Protein AF-A0A7Z9WCF9-F1 (afdb_monomer)

Secondary structure (DSSP, 8-state):
-HHHHIIIIIHHHHHHHHHHHT-SSSS------GGGHHHHHHHTTS---HHHHH-PPP--HHHHHHHHHHHHHHHHHHHHHHHHS-HHHHHHHHHHHHHHHHHHHHHHHHHTT--HHHHHHHHHHHHHHTT-TT--HHHHHHHHHHHHS---HHHHHSHHHHTTSHHHHHHSHHHHHHHHHHHHHHHHHHHHHHHHHHHHTTT-

Nearest PDB structures (foldseek):
  4csa-assembly1_A  TM=1.851E-01  e=8.904E+00  human metapneumovirus
  8otz-assembly1_DW  TM=1.631E-01  e=8.491E+00  Bos taurus

Structure (mmCIF, N/CA/C/O backbone):
data_AF-A0A7Z9WCF9-F1
#
_entry.id   AF-A0A7Z9WCF9-F1
#
loop_
_atom_site.group_PDB
_atom_site.id
_atom_site.type_symbol
_atom_site.label_atom_id
_atom_site.label_alt_id
_atom_site.label_comp_id
_atom_site.label_asym_id
_atom_site.label_entity_id
_atom_site.label_seq_id
_atom_site.pdbx_PDB_ins_code
_atom_site.Cartn_x
_atom_site.Cartn_y
_atom_site.Cartn_z
_atom_site.occupancy
_atom_site.B_iso_or_equiv
_atom_site.auth_seq_id
_atom_site.auth_comp_id
_atom_site.auth_asym_id
_atom_site.auth_atom_id
_atom_site.pdbx_PDB_model_num
ATOM 1 N N . LEU A 1 1 ? -13.729 -20.407 9.731 1.00 50.47 1 LEU A N 1
ATOM 2 C CA . LEU A 1 1 ? -14.096 -19.473 10.830 1.00 50.47 1 LEU A CA 1
ATOM 3 C C . LEU A 1 1 ? -13.523 -19.854 12.206 1.00 50.47 1 LEU A C 1
ATOM 5 O O . LEU A 1 1 ? -13.139 -18.919 12.899 1.00 50.47 1 LEU A O 1
ATOM 9 N N . PRO A 1 2 ? -13.429 -21.138 12.619 1.00 59.94 2 PRO A N 1
ATOM 10 C CA . PRO A 1 2 ? -12.890 -21.509 13.938 1.00 59.94 2 PRO A CA 1
ATOM 11 C C . PRO A 1 2 ? -11.446 -21.038 14.175 1.00 59.94 2 PRO A C 1
ATOM 13 O O . PRO A 1 2 ? -11.169 -20.427 15.199 1.00 59.94 2 PRO A O 1
ATOM 16 N N . GLU A 1 3 ? -10.563 -21.224 13.189 1.00 57.12 3 GLU A N 1
ATOM 17 C CA . GLU A 1 3 ? -9.136 -20.876 13.298 1.00 57.12 3 GLU A CA 1
ATOM 18 C C . GLU A 1 3 ?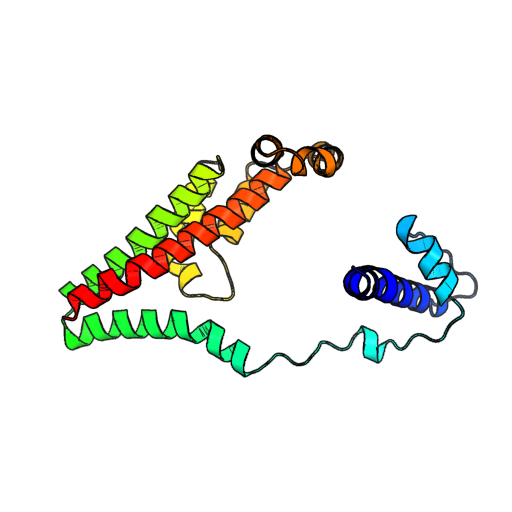 -8.888 -19.365 13.427 1.00 57.12 3 GLU A C 1
ATOM 20 O O . GLU A 1 3 ? -8.050 -18.935 14.207 1.00 57.12 3 GLU A O 1
ATOM 25 N N . ILE A 1 4 ? -9.671 -18.532 12.730 1.00 62.41 4 ILE A N 1
ATOM 26 C CA . ILE A 1 4 ? -9.537 -17.065 12.795 1.00 62.41 4 ILE A CA 1
ATOM 27 C C . ILE A 1 4 ? -9.938 -16.545 14.181 1.00 62.41 4 ILE A C 1
ATOM 29 O O . ILE A 1 4 ? -9.286 -15.653 14.719 1.00 62.41 4 ILE A O 1
ATOM 33 N N . LYS A 1 5 ? -10.999 -17.109 14.775 1.00 69.75 5 LYS A N 1
ATOM 34 C CA . LYS A 1 5 ? -11.408 -16.773 16.144 1.00 69.75 5 LYS A CA 1
ATOM 35 C C . LYS A 1 5 ? -10.340 -17.208 17.150 1.00 69.75 5 LYS A C 1
ATOM 37 O O . LYS A 1 5 ? -10.014 -16.439 18.049 1.00 69.75 5 LYS A O 1
ATOM 42 N N . GLN A 1 6 ? -9.792 -18.406 16.966 1.00 66.44 6 GLN A N 1
ATOM 43 C CA . GLN A 1 6 ? -8.759 -18.947 17.838 1.00 66.44 6 GLN A CA 1
ATOM 44 C C . GLN A 1 6 ? -7.508 -18.057 17.842 1.00 66.44 6 GLN A C 1
ATOM 46 O O . GLN A 1 6 ? -7.083 -17.612 18.904 1.00 66.44 6 GLN A O 1
ATOM 51 N N . VAL A 1 7 ? -6.989 -17.718 16.660 1.00 63.69 7 VAL A N 1
ATOM 52 C CA . VAL A 1 7 ? -5.751 -16.936 16.519 1.00 63.69 7 VAL A CA 1
ATOM 53 C C . VAL A 1 7 ? -5.942 -15.463 16.902 1.00 63.69 7 VAL A C 1
ATOM 55 O O . VAL A 1 7 ? -5.099 -14.871 17.562 1.00 63.69 7 VAL A O 1
ATOM 58 N N . LEU A 1 8 ? -7.054 -14.824 16.523 1.00 65.44 8 LEU A N 1
ATOM 59 C CA . LEU A 1 8 ? -7.206 -13.375 16.743 1.00 65.44 8 LEU A CA 1
ATOM 60 C C . LEU A 1 8 ? -7.843 -12.999 18.084 1.00 65.44 8 LEU A C 1
ATOM 62 O O . LEU A 1 8 ? -7.628 -11.882 18.563 1.00 65.44 8 LEU A O 1
ATOM 66 N N . ILE A 1 9 ? -8.656 -13.883 18.668 1.00 75.81 9 ILE A N 1
ATOM 67 C CA . ILE A 1 9 ? -9.407 -13.600 19.898 1.00 75.81 9 ILE A CA 1
ATOM 68 C C . ILE A 1 9 ? -8.903 -14.478 21.039 1.00 75.81 9 ILE A C 1
ATOM 70 O O . ILE A 1 9 ? -8.464 -13.937 22.049 1.00 75.81 9 ILE A O 1
ATOM 74 N N . ASP A 1 10 ? -8.897 -15.804 20.880 1.00 83.62 10 ASP A N 1
ATOM 75 C CA . ASP A 1 10 ? -8.592 -16.700 22.003 1.00 83.62 10 ASP A CA 1
ATOM 76 C C . ASP A 1 10 ? -7.113 -16.628 22.439 1.00 83.62 10 ASP A C 1
ATOM 78 O O . ASP A 1 10 ? -6.835 -16.705 23.637 1.00 83.62 10 ASP A O 1
ATOM 82 N N . GLU A 1 11 ? -6.158 -16.462 21.517 1.00 89.19 11 GLU A N 1
ATOM 83 C CA . GLU A 1 11 ? -4.735 -16.230 21.846 1.00 89.19 11 GLU A CA 1
ATOM 84 C C . GLU A 1 11 ? -4.525 -14.880 22.545 1.00 89.19 11 GLU A C 1
ATOM 86 O O . GLU A 1 11 ? -3.805 -14.784 23.540 1.00 89.19 11 GLU A O 1
ATOM 91 N N . ARG A 1 12 ? -5.223 -13.835 22.084 1.00 89.81 12 ARG A N 1
ATOM 92 C CA . ARG A 1 12 ? -5.178 -12.510 22.713 1.00 89.81 12 ARG A CA 1
ATOM 93 C C . ARG A 1 12 ? -5.779 -12.529 24.118 1.00 89.81 12 ARG A C 1
ATOM 95 O O . ARG A 1 12 ? -5.221 -11.910 25.021 1.00 89.81 12 ARG A O 1
ATOM 102 N N . ASP A 1 13 ? -6.883 -13.241 24.317 1.00 93.69 13 ASP A N 1
ATOM 103 C CA . ASP A 1 13 ? -7.522 -13.399 25.626 1.00 93.69 13 ASP A CA 1
ATOM 104 C C . ASP A 1 13 ? -6.625 -14.162 26.604 1.00 93.69 13 ASP A C 1
ATOM 106 O O . ASP A 1 13 ? -6.530 -13.771 27.766 1.00 93.69 13 ASP A O 1
ATOM 110 N N . GLN A 1 14 ? -5.919 -15.196 26.133 1.00 93.75 14 GLN A N 1
ATOM 111 C CA . GLN A 1 14 ? -4.902 -15.911 26.911 1.00 93.75 14 GLN A CA 1
ATOM 112 C C . GLN A 1 14 ? -3.747 -14.992 27.316 1.00 93.75 14 GLN A C 1
ATOM 114 O O . GLN A 1 14 ? -3.381 -14.956 28.490 1.00 93.75 14 GLN A O 1
ATOM 119 N N . TYR A 1 15 ? -3.222 -14.201 26.376 1.00 93.69 15 TYR A N 1
ATOM 120 C CA . TYR A 1 15 ? -2.160 -13.235 26.652 1.00 93.69 15 TYR A CA 1
ATOM 121 C C . TYR A 1 15 ? -2.595 -12.216 27.713 1.00 93.69 15 TYR A C 1
ATOM 123 O O . TYR A 1 15 ? -1.897 -11.991 28.702 1.00 93.69 15 TYR A O 1
ATOM 131 N N . LEU A 1 16 ? -3.777 -11.612 27.545 1.00 94.06 16 LEU A N 1
ATOM 132 C CA . LEU A 1 16 ? -4.324 -10.642 28.498 1.00 94.06 16 LEU A CA 1
ATOM 133 C C . LEU A 1 16 ? -4.553 -11.275 29.875 1.00 94.06 16 LEU A C 1
ATOM 135 O O . LEU A 1 16 ? -4.157 -10.689 30.881 1.00 94.06 16 LEU A O 1
ATOM 139 N N . ALA A 1 17 ? -5.144 -12.470 29.925 1.00 95.31 17 ALA A N 1
ATOM 140 C CA . ALA A 1 17 ? -5.363 -13.212 31.161 1.00 95.31 17 ALA A CA 1
ATOM 141 C C . ALA A 1 17 ? -4.045 -13.485 31.897 1.00 95.31 17 ALA A C 1
ATOM 143 O O . ALA A 1 17 ? -3.937 -13.166 33.081 1.00 95.31 17 ALA A O 1
ATOM 144 N N . TYR A 1 18 ? -3.022 -13.975 31.192 1.00 95.31 18 TYR A N 1
ATOM 145 C CA . TYR A 1 18 ? -1.701 -14.199 31.772 1.00 95.31 18 TYR A CA 1
ATOM 146 C C . TYR A 1 18 ? -1.137 -12.909 32.372 1.00 95.31 18 TYR A C 1
ATOM 148 O O . TYR A 1 18 ? -0.851 -12.869 33.568 1.00 95.31 18 TYR A O 1
ATOM 156 N N . LYS A 1 19 ? -1.073 -11.818 31.595 1.00 94.62 19 LYS A N 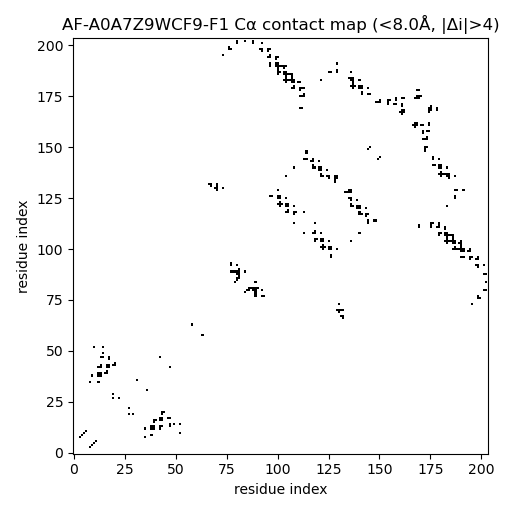1
ATOM 157 C CA . LYS A 1 19 ? -0.501 -10.541 32.059 1.00 94.62 19 LYS A CA 1
ATOM 158 C C . LYS A 1 19 ? -1.247 -9.952 33.256 1.00 94.62 19 LYS A C 1
ATOM 160 O O . LYS A 1 19 ? -0.607 -9.320 34.090 1.00 94.62 19 LYS A O 1
ATOM 165 N N . ILE A 1 20 ? -2.564 -10.151 33.351 1.00 94.75 20 ILE A N 1
ATOM 166 C CA . ILE A 1 20 ? -3.355 -9.746 34.524 1.00 94.75 20 ILE A CA 1
ATOM 167 C C . ILE A 1 20 ? -3.021 -10.639 35.725 1.00 94.75 20 ILE A C 1
ATOM 169 O O . ILE A 1 20 ? -2.787 -10.122 36.815 1.00 94.75 20 ILE A O 1
ATOM 173 N N . SER A 1 21 ? -2.975 -11.962 35.537 1.00 92.56 21 SER A N 1
ATOM 174 C CA . SER A 1 21 ? -2.715 -12.931 36.614 1.00 92.56 21 SER A CA 1
ATOM 175 C C . SER A 1 21 ? -1.304 -12.823 37.203 1.00 92.56 21 SER A C 1
ATOM 177 O O . SER A 1 21 ? -1.117 -13.048 38.396 1.00 92.56 21 SER A O 1
ATOM 179 N N . THR A 1 22 ? -0.323 -12.423 36.391 1.00 93.19 22 THR A N 1
ATOM 180 C CA . THR A 1 22 ? 1.075 -12.239 36.801 1.00 93.19 22 THR A CA 1
ATOM 181 C C . THR A 1 22 ? 1.429 -10.777 37.071 1.00 93.19 22 THR A C 1
ATOM 183 O O . THR A 1 22 ? 2.609 -10.444 37.193 1.00 93.19 22 THR A O 1
ATOM 186 N N . ALA A 1 23 ? 0.445 -9.872 37.101 1.00 94.31 23 ALA A N 1
ATOM 187 C CA . ALA A 1 23 ? 0.702 -8.467 37.380 1.00 94.31 23 ALA A CA 1
ATOM 188 C C . ALA A 1 23 ? 1.222 -8.298 38.822 1.00 94.31 23 ALA A C 1
ATOM 190 O O . ALA A 1 23 ? 0.717 -8.943 39.744 1.00 94.31 23 ALA A O 1
ATOM 191 N N . PRO A 1 24 ? 2.223 -7.432 39.051 1.00 93.56 24 PRO A N 1
ATOM 192 C CA . PRO A 1 24 ? 2.780 -7.237 40.380 1.00 93.56 24 PRO A CA 1
ATOM 193 C C . PRO A 1 24 ? 1.767 -6.569 41.321 1.00 93.56 24 PRO A C 1
ATOM 195 O O . PRO A 1 24 ? 1.024 -5.670 40.929 1.00 93.56 24 PRO A O 1
ATOM 198 N N . GLY A 1 25 ? 1.798 -6.960 42.596 1.00 92.44 25 GLY A N 1
ATOM 199 C CA . GLY A 1 25 ? 0.984 -6.363 43.657 1.00 92.44 25 GLY A CA 1
ATOM 200 C C . GLY A 1 25 ? -0.039 -7.324 44.264 1.00 92.44 25 GLY A C 1
ATOM 201 O O . GLY A 1 25 ? -0.322 -8.393 43.741 1.00 92.44 25 GLY A O 1
ATOM 202 N N . LYS A 1 26 ? -0.593 -6.943 45.422 1.00 90.06 26 LYS A N 1
ATOM 203 C CA . LYS A 1 26 ? -1.575 -7.765 46.160 1.00 90.06 26 LYS A CA 1
ATOM 204 C C . LYS A 1 26 ? -3.014 -7.585 45.669 1.00 90.06 26 LYS A C 1
ATOM 206 O O . LYS A 1 26 ? -3.875 -8.399 45.980 1.00 90.06 26 LYS A O 1
ATOM 211 N N . ARG A 1 27 ? -3.294 -6.483 44.971 1.00 93.44 27 ARG A N 1
ATOM 212 C CA . ARG A 1 27 ? -4.607 -6.150 44.408 1.00 93.44 27 ARG A CA 1
ATOM 213 C C . ARG A 1 27 ? -4.395 -5.601 43.008 1.00 93.44 27 ARG A C 1
ATOM 215 O O . ARG A 1 27 ? -3.738 -4.576 42.854 1.00 93.44 27 ARG A O 1
ATOM 222 N N . VAL A 1 28 ? -4.955 -6.286 42.022 1.00 93.81 28 VAL A N 1
ATOM 223 C CA . VAL A 1 28 ? -4.851 -5.931 40.606 1.00 93.81 28 VAL A CA 1
ATOM 224 C C . VAL A 1 28 ? -6.235 -5.516 40.122 1.00 93.81 28 VAL A C 1
ATOM 226 O O . VAL A 1 28 ? -7.209 -6.238 40.327 1.00 93.81 28 VAL A O 1
ATOM 229 N N . VAL A 1 29 ? -6.325 -4.346 39.491 1.00 95.00 29 VAL A N 1
ATOM 230 C CA . VAL A 1 29 ? -7.539 -3.864 38.820 1.00 95.00 29 VAL A CA 1
ATOM 231 C C . VAL A 1 29 ? -7.237 -3.790 37.328 1.00 95.00 29 VAL A C 1
ATOM 233 O O . VAL A 1 29 ? -6.329 -3.068 36.923 1.00 95.00 29 VAL A O 1
ATOM 236 N N . ALA A 1 30 ? -7.982 -4.541 36.516 1.00 94.06 30 ALA A N 1
ATOM 237 C CA . ALA A 1 30 ? -7.814 -4.586 35.066 1.00 94.06 30 ALA A CA 1
ATOM 238 C C . ALA A 1 30 ? -9.016 -3.943 34.361 1.00 94.06 30 ALA A C 1
ATOM 240 O O . ALA A 1 30 ? -10.159 -4.329 34.598 1.00 94.06 30 ALA A O 1
ATOM 241 N N . ILE A 1 31 ? -8.753 -2.981 33.473 1.00 94.94 31 ILE A N 1
ATOM 242 C CA . ILE A 1 31 ? -9.759 -2.368 32.596 1.00 94.94 31 ILE A CA 1
ATOM 243 C C . ILE A 1 31 ? -9.610 -3.009 31.219 1.00 94.94 31 ILE A C 1
ATOM 245 O O . ILE A 1 31 ? -8.554 -2.905 30.597 1.00 94.94 31 ILE A O 1
ATOM 249 N N . VAL A 1 32 ? -10.652 -3.692 30.751 1.00 92.81 32 VAL A N 1
ATOM 250 C CA . VAL A 1 32 ? -10.609 -4.500 29.524 1.00 92.81 32 VAL A CA 1
ATOM 251 C C . VAL A 1 32 ? -11.803 -4.190 28.626 1.00 92.81 32 VAL A C 1
ATOM 253 O O . VAL A 1 32 ? -12.863 -3.785 29.100 1.00 92.81 32 VAL A O 1
ATOM 256 N N . GLY A 1 33 ? -11.640 -4.378 27.315 1.00 89.44 33 GLY A N 1
ATOM 257 C CA . GLY A 1 33 ? -12.749 -4.248 26.370 1.00 89.44 33 GLY A CA 1
ATOM 258 C C . GLY A 1 33 ? -13.796 -5.343 26.591 1.00 89.44 33 GLY A C 1
ATOM 259 O O . GLY A 1 33 ? -13.437 -6.503 26.792 1.00 89.44 33 GLY A O 1
ATOM 260 N N . ALA A 1 34 ? -15.084 -4.995 26.506 1.00 88.88 34 ALA A N 1
ATOM 261 C CA . ALA A 1 34 ? -16.194 -5.909 26.809 1.00 88.88 34 ALA A CA 1
ATOM 262 C C . ALA A 1 34 ? -16.146 -7.233 26.019 1.00 88.88 34 ALA A C 1
ATOM 264 O O . ALA A 1 34 ? -16.500 -8.279 26.554 1.00 88.88 34 ALA A O 1
ATOM 265 N N . GLY A 1 35 ? -15.649 -7.205 24.776 1.00 86.19 35 GLY A N 1
ATOM 266 C CA . GLY A 1 35 ? -15.511 -8.402 23.937 1.00 86.19 35 GLY A CA 1
ATOM 267 C C . GLY A 1 35 ? -14.506 -9.441 24.453 1.00 86.19 35 GLY A C 1
ATOM 268 O O . GLY A 1 35 ? -14.665 -10.618 24.152 1.00 86.19 35 GLY A O 1
ATOM 269 N N . HIS A 1 36 ? -13.518 -9.028 25.253 1.00 92.38 36 HIS A N 1
ATOM 270 C CA . HIS A 1 36 ? -12.473 -9.906 25.798 1.00 92.38 36 HIS A CA 1
ATOM 271 C C . HIS A 1 36 ? -12.822 -10.460 27.188 1.00 92.38 36 HIS A C 1
ATOM 273 O O . HIS A 1 36 ? -12.215 -11.426 27.647 1.00 92.38 36 HIS A O 1
ATOM 279 N N . LEU A 1 37 ? -13.811 -9.878 27.878 1.00 92.69 37 LEU A N 1
ATOM 280 C CA . LEU A 1 37 ? -14.154 -10.249 29.254 1.00 92.69 37 LEU A CA 1
ATOM 281 C C . LEU A 1 37 ? -14.450 -11.756 29.429 1.00 92.69 37 LEU A C 1
ATOM 283 O O . LEU A 1 37 ? -13.871 -12.349 30.344 1.00 92.69 37 LEU A O 1
ATOM 287 N N . PRO A 1 38 ? -15.267 -12.413 28.574 1.00 92.50 38 PRO A N 1
ATOM 288 C CA . PRO A 1 38 ? -15.561 -13.838 28.739 1.00 92.50 38 PRO A CA 1
ATOM 289 C C . PRO A 1 38 ? -14.325 -14.728 28.554 1.00 92.50 38 PRO A C 1
ATOM 291 O O . PRO A 1 38 ? -14.148 -15.710 29.277 1.00 92.50 38 PRO A O 1
ATOM 294 N N . GLY A 1 39 ? -13.457 -14.390 27.595 1.00 92.25 39 GLY A N 1
ATOM 295 C CA . GLY A 1 39 ? -12.231 -15.140 27.336 1.00 92.25 39 GLY A CA 1
ATOM 296 C C . GLY A 1 39 ? -11.210 -14.966 28.453 1.00 92.25 39 GLY A C 1
ATOM 297 O O . GLY A 1 39 ? -10.660 -15.956 28.932 1.00 92.25 39 GLY A O 1
ATOM 298 N N . ILE A 1 40 ? -11.038 -13.742 28.957 1.00 94.88 40 ILE A N 1
ATOM 299 C CA . ILE A 1 40 ? -10.165 -13.472 30.103 1.00 94.88 40 ILE A CA 1
ATOM 300 C C . ILE A 1 40 ? -10.632 -14.269 31.319 1.00 94.88 40 ILE A C 1
ATOM 302 O O . ILE A 1 40 ? -9.835 -15.002 31.891 1.00 94.88 40 ILE A O 1
ATOM 306 N N . GLN A 1 41 ? -11.919 -14.220 31.682 1.00 93.62 41 GLN A N 1
ATOM 307 C CA . GLN A 1 41 ? -12.450 -14.994 32.814 1.00 93.62 41 GLN A CA 1
ATOM 308 C C . GLN A 1 41 ? -12.217 -16.505 32.667 1.00 93.62 41 GLN A C 1
ATOM 310 O O . GLN A 1 41 ? -11.920 -17.183 33.647 1.00 93.62 41 GLN A O 1
ATOM 315 N N . LYS A 1 42 ? -12.311 -17.036 31.443 1.00 93.56 42 LYS A N 1
ATOM 316 C CA . LYS A 1 42 ? -12.062 -18.454 31.149 1.00 93.56 42 LYS A CA 1
ATOM 317 C C . LYS A 1 42 ? -10.596 -18.862 31.342 1.00 93.56 42 LYS A C 1
ATOM 319 O O . LYS A 1 42 ? -10.346 -20.027 31.665 1.00 93.56 42 LYS A O 1
ATOM 324 N N . TRP A 1 43 ? -9.653 -17.954 31.095 1.00 94.31 43 TRP A N 1
ATOM 325 C CA . TRP A 1 43 ? -8.212 -18.231 31.097 1.00 94.31 43 TRP A CA 1
ATOM 326 C C . TRP A 1 43 ? -7.464 -17.679 32.319 1.00 94.31 43 TRP A C 1
ATOM 328 O O . TRP A 1 43 ? -6.355 -18.127 32.573 1.00 94.31 43 TRP A O 1
ATOM 338 N N . ILE A 1 44 ? -8.063 -16.785 33.117 1.00 93.75 44 ILE A N 1
ATOM 339 C CA . ILE A 1 44 ? -7.396 -16.066 34.224 1.00 93.75 44 ILE A CA 1
ATOM 340 C C . ILE A 1 44 ? -6.803 -16.976 35.308 1.00 93.75 44 ILE A C 1
ATOM 342 O O . ILE A 1 44 ? -5.843 -16.598 35.969 1.00 93.75 44 ILE A O 1
ATOM 346 N N . THR A 1 45 ? -7.363 -18.170 35.497 1.00 91.88 45 THR A N 1
ATOM 347 C CA . THR A 1 45 ? -6.889 -19.168 36.470 1.00 91.88 45 THR A CA 1
ATOM 348 C C . THR A 1 45 ? -6.143 -20.335 35.827 1.00 91.88 45 THR A C 1
ATOM 350 O O . THR A 1 45 ? -5.748 -21.268 36.525 1.00 91.88 45 THR A O 1
ATOM 353 N N . LYS A 1 46 ? -5.979 -20.330 34.502 1.00 92.19 46 LYS A N 1
ATOM 354 C CA . LYS A 1 46 ? -5.364 -21.431 33.759 1.00 92.19 46 LYS A CA 1
ATOM 355 C C . LYS A 1 46 ? -3.901 -21.118 33.457 1.00 92.19 46 LYS A C 1
ATOM 357 O O . LYS A 1 46 ? -3.573 -19.959 33.215 1.00 92.19 46 LYS A O 1
ATOM 362 N N . PRO A 1 47 ? -3.027 -22.136 33.419 1.00 88.50 47 PRO A N 1
ATOM 363 C CA . PRO A 1 47 ? -1.680 -21.946 32.907 1.00 88.50 47 PRO A CA 1
ATOM 364 C C . PRO A 1 47 ? -1.750 -21.561 31.424 1.00 88.50 47 PRO A C 1
ATOM 366 O O . PRO A 1 47 ? -2.483 -22.180 30.649 1.00 88.50 47 PRO A O 1
ATOM 369 N N . VAL A 1 48 ? -0.994 -20.532 31.048 1.00 91.44 48 VAL A N 1
ATOM 370 C CA . VAL A 1 48 ? -0.856 -20.049 29.671 1.00 91.44 48 VAL A CA 1
ATOM 371 C C . VAL A 1 48 ? 0.612 -20.161 29.282 1.00 91.44 48 VAL A C 1
ATOM 373 O O . VAL A 1 48 ? 1.484 -19.685 30.007 1.00 91.44 48 VAL A O 1
ATOM 376 N N . ASP A 1 49 ? 0.873 -20.799 28.146 1.00 90.44 49 ASP A N 1
ATOM 377 C CA . ASP A 1 49 ? 2.213 -20.933 27.581 1.00 90.44 49 ASP A CA 1
ATOM 378 C C . ASP A 1 49 ? 2.568 -19.669 26.789 1.00 90.44 49 ASP A C 1
ATOM 380 O O . ASP A 1 49 ? 2.151 -19.486 25.644 1.00 90.44 49 ASP A O 1
ATOM 384 N N . MET A 1 50 ? 3.299 -18.766 27.439 1.00 90.31 50 MET A N 1
ATOM 385 C CA . MET A 1 50 ? 3.697 -17.496 26.836 1.00 90.31 50 MET A CA 1
ATOM 386 C C . MET A 1 50 ? 4.777 -17.653 25.775 1.00 90.31 50 MET A C 1
ATOM 388 O O . MET A 1 50 ? 4.781 -16.877 24.825 1.00 90.31 50 MET A O 1
ATOM 392 N N . GLU A 1 51 ? 5.659 -18.646 25.904 1.00 89.06 51 GLU A N 1
ATOM 393 C CA . GLU A 1 51 ? 6.710 -18.879 24.911 1.00 89.06 51 GLU A CA 1
ATOM 394 C C . GLU A 1 51 ? 6.082 -19.237 23.570 1.00 89.06 51 GLU A C 1
ATOM 396 O O . GLU A 1 51 ? 6.427 -18.650 22.549 1.00 89.06 51 GLU A O 1
ATOM 401 N N . LYS A 1 52 ? 5.067 -20.105 23.588 1.00 87.62 52 LYS A N 1
ATOM 402 C CA . LYS A 1 52 ? 4.313 -20.463 22.387 1.00 87.62 52 LYS A CA 1
ATOM 403 C C . LYS A 1 52 ? 3.508 -19.299 21.803 1.00 87.62 52 LYS A C 1
ATOM 405 O O . LYS A 1 52 ? 3.398 -19.197 20.585 1.00 87.62 52 LYS A O 1
ATOM 410 N N . LEU A 1 53 ? 2.922 -18.439 22.642 1.00 87.25 53 LEU A N 1
ATOM 411 C CA . LEU A 1 53 ? 2.158 -17.269 22.175 1.00 87.25 53 LEU A CA 1
ATOM 412 C C . LEU A 1 53 ? 3.053 -16.166 21.591 1.00 87.25 53 LEU A C 1
ATOM 414 O O . LEU A 1 53 ? 2.599 -15.390 20.752 1.00 87.25 53 LEU A O 1
ATOM 418 N N . GLU A 1 54 ? 4.300 -16.067 22.049 1.00 88.50 54 GLU A N 1
ATOM 419 C CA . GLU A 1 54 ? 5.277 -15.083 21.570 1.00 88.50 54 GLU A CA 1
ATOM 420 C C . GLU A 1 54 ? 6.194 -15.648 20.465 1.00 88.50 54 GLU A C 1
ATOM 422 O O . GLU A 1 54 ? 6.950 -14.896 19.841 1.00 88.50 54 GLU A O 1
ATOM 427 N N . GLU A 1 55 ? 6.101 -16.947 20.163 1.00 86.81 55 GLU A N 1
ATOM 428 C CA . GLU A 1 55 ? 6.847 -17.584 19.084 1.00 86.81 55 GLU A CA 1
ATOM 429 C C . GLU A 1 55 ? 6.375 -17.078 17.712 1.00 86.81 55 GLU A C 1
ATOM 431 O O . GLU A 1 55 ? 5.257 -17.316 17.251 1.00 86.81 55 GLU A O 1
ATOM 436 N N . LEU A 1 56 ? 7.271 -16.393 17.002 1.00 76.62 56 LEU A N 1
ATOM 437 C CA . LEU A 1 56 ? 7.058 -16.056 15.601 1.00 76.62 56 LEU A CA 1
ATOM 438 C C . LEU A 1 56 ? 7.467 -17.245 14.734 1.00 76.62 56 LEU A C 1
ATOM 440 O O . LEU A 1 56 ? 8.639 -17.621 14.702 1.00 76.62 56 LEU A O 1
ATOM 444 N N . GLY A 1 57 ? 6.513 -17.786 13.972 1.00 74.00 57 GLY A N 1
ATOM 445 C CA . GLY A 1 57 ? 6.777 -18.875 13.034 1.00 74.00 57 GLY A CA 1
ATOM 446 C C . GLY A 1 57 ? 7.967 -18.578 12.099 1.00 74.00 57 GLY A C 1
ATOM 447 O O . GLY A 1 57 ? 8.185 -17.424 11.700 1.00 74.00 57 GLY A O 1
ATOM 448 N N . PRO A 1 58 ? 8.760 -19.600 11.724 1.00 75.25 58 PRO A N 1
ATOM 449 C CA . PRO A 1 58 ? 9.985 -19.407 10.962 1.00 75.25 58 PRO A CA 1
ATOM 450 C C . PRO A 1 58 ? 9.698 -18.729 9.618 1.00 75.25 58 PRO A C 1
ATOM 452 O O . PRO A 1 58 ? 8.886 -19.193 8.816 1.00 75.25 58 PRO A O 1
ATOM 455 N N . LYS A 1 59 ? 10.405 -17.628 9.329 1.00 66.00 59 LYS A N 1
ATOM 456 C CA . LYS A 1 59 ? 10.318 -16.961 8.022 1.00 66.00 59 LYS A CA 1
ATOM 457 C C . LYS A 1 59 ? 10.863 -17.907 6.950 1.00 66.00 59 LYS A C 1
ATOM 459 O O . LYS A 1 59 ? 12.060 -18.195 6.925 1.00 66.00 59 LYS A O 1
ATOM 464 N N . GLY A 1 60 ? 10.001 -18.368 6.044 1.00 76.25 60 GLY A N 1
ATOM 465 C CA . GLY A 1 60 ? 10.409 -19.223 4.930 1.00 76.25 60 GLY A CA 1
ATOM 466 C C . GLY A 1 60 ? 11.495 -18.551 4.082 1.00 76.25 60 GLY A C 1
ATOM 467 O O . GLY A 1 60 ? 11.231 -17.558 3.402 1.00 76.25 60 GLY A O 1
ATOM 468 N N . ARG A 1 61 ? 12.723 -19.088 4.104 1.00 77.31 61 ARG A N 1
ATOM 469 C CA . ARG A 1 61 ? 13.882 -18.535 3.369 1.00 77.31 61 ARG A CA 1
ATOM 470 C C . ARG A 1 61 ? 13.607 -18.402 1.867 1.00 77.31 61 ARG A C 1
ATOM 472 O O . ARG A 1 61 ? 13.990 -17.408 1.260 1.00 77.31 61 ARG A O 1
ATOM 479 N N . VAL A 1 62 ? 12.870 -19.360 1.300 1.00 78.75 62 VAL A N 1
ATOM 480 C CA . VAL A 1 62 ? 12.466 -19.371 -0.115 1.00 78.75 62 VAL A CA 1
ATOM 481 C C . VAL A 1 62 ? 11.547 -18.194 -0.444 1.00 78.75 62 VAL A C 1
ATOM 483 O O . VAL A 1 62 ? 11.818 -17.464 -1.392 1.00 78.75 62 VAL A O 1
ATOM 486 N N . ALA A 1 63 ? 10.521 -17.933 0.373 1.00 77.19 63 ALA A N 1
ATOM 487 C CA . ALA A 1 63 ? 9.643 -16.772 0.196 1.00 77.19 63 ALA A CA 1
ATOM 488 C C . ALA A 1 63 ? 10.417 -15.445 0.334 1.00 77.19 63 ALA A C 1
ATOM 490 O O . ALA A 1 63 ? 10.154 -14.473 -0.376 1.00 77.19 63 ALA A O 1
ATOM 491 N N . GLY A 1 64 ? 11.422 -15.427 1.216 1.00 77.00 64 GLY A N 1
ATOM 492 C CA . GLY A 1 64 ? 12.349 -14.312 1.386 1.00 77.00 64 GLY A CA 1
ATOM 493 C C . GLY A 1 64 ? 13.221 -14.017 0.160 1.00 77.00 64 GLY A C 1
ATOM 494 O O . GLY A 1 64 ? 13.551 -12.855 -0.055 1.00 77.00 64 GLY A O 1
ATOM 495 N N . LEU A 1 65 ? 13.567 -15.022 -0.646 1.00 81.25 65 LEU A N 1
ATOM 496 C CA . LEU A 1 65 ? 14.309 -14.841 -1.897 1.00 81.25 65 LEU A CA 1
ATOM 497 C C . LEU A 1 65 ? 13.372 -14.509 -3.065 1.00 81.25 65 LEU A C 1
ATOM 499 O O . LEU A 1 65 ? 13.641 -13.588 -3.833 1.00 81.25 65 LEU A O 1
ATOM 503 N N . LEU A 1 66 ? 12.239 -15.212 -3.163 1.00 82.00 66 LEU A N 1
ATOM 504 C CA . LEU A 1 66 ? 11.285 -15.071 -4.267 1.00 82.00 66 LEU A CA 1
ATOM 505 C C . LEU A 1 66 ? 10.752 -13.636 -4.396 1.00 82.00 66 LEU A C 1
ATOM 507 O O . LEU A 1 66 ? 10.599 -13.130 -5.504 1.00 82.00 66 LEU A O 1
ATOM 511 N N . LYS A 1 67 ? 10.545 -12.945 -3.265 1.00 84.00 67 LYS A N 1
ATOM 512 C CA . LYS A 1 67 ? 10.107 -11.537 -3.244 1.00 84.00 67 LYS A CA 1
ATOM 513 C C . LYS A 1 67 ? 11.088 -10.571 -3.926 1.00 84.00 67 LYS A C 1
ATOM 515 O O . LYS A 1 67 ? 10.668 -9.515 -4.382 1.00 84.00 67 LYS A O 1
ATOM 520 N N . TRP A 1 68 ? 12.374 -10.920 -4.008 1.00 90.44 68 TRP A N 1
ATOM 521 C CA . TRP A 1 68 ? 13.409 -10.113 -4.667 1.00 90.44 68 TRP A CA 1
ATOM 522 C C . TRP A 1 68 ? 13.679 -10.530 -6.113 1.00 90.44 68 TRP A C 1
ATOM 524 O O . TRP A 1 68 ? 14.331 -9.784 -6.842 1.00 90.44 68 TRP A O 1
ATOM 534 N N . ALA A 1 69 ? 13.153 -11.677 -6.552 1.00 89.88 69 ALA A N 1
ATOM 535 C CA . ALA A 1 69 ? 13.371 -12.177 -7.904 1.00 89.88 69 ALA A CA 1
ATOM 536 C C . ALA A 1 69 ? 12.838 -11.203 -8.967 1.00 89.88 69 ALA A C 1
ATOM 538 O O . ALA A 1 69 ? 13.558 -10.874 -9.904 1.00 89.88 69 ALA A O 1
ATOM 539 N N . ILE A 1 70 ? 11.614 -10.688 -8.795 1.00 87.56 70 ILE A N 1
ATOM 540 C CA . ILE A 1 70 ? 10.992 -9.766 -9.761 1.00 87.56 70 ILE A CA 1
ATOM 541 C C . ILE A 1 70 ? 11.796 -8.455 -9.891 1.00 87.56 70 ILE A C 1
ATOM 543 O O . ILE A 1 70 ? 12.209 -8.144 -11.011 1.00 87.56 70 ILE A O 1
ATOM 547 N N . PRO A 1 71 ? 12.101 -7.714 -8.801 1.00 91.75 71 PRO A N 1
ATOM 548 C CA . PRO A 1 71 ? 12.987 -6.552 -8.883 1.00 91.75 71 PRO A CA 1
ATOM 549 C C . PRO A 1 71 ? 14.349 -6.859 -9.506 1.00 91.75 71 PRO A C 1
ATOM 551 O O . PRO A 1 71 ? 14.822 -6.098 -10.348 1.00 91.75 71 PRO A O 1
ATOM 554 N N . GLY A 1 72 ? 14.962 -7.986 -9.124 1.00 93.62 72 GLY A N 1
ATOM 555 C CA . GLY A 1 72 ? 16.256 -8.411 -9.651 1.00 93.62 72 GLY A CA 1
ATOM 556 C C . GLY A 1 72 ? 16.231 -8.609 -11.166 1.00 93.62 72 GLY A C 1
ATOM 557 O O . GLY A 1 72 ? 17.108 -8.101 -11.861 1.00 93.62 72 GLY A O 1
ATOM 558 N N . VAL A 1 73 ? 15.193 -9.268 -11.689 1.00 92.19 73 VAL A N 1
ATOM 559 C CA . VAL A 1 73 ? 14.995 -9.464 -13.134 1.00 92.19 73 VAL A CA 1
ATOM 560 C C . VAL A 1 73 ? 14.824 -8.130 -13.856 1.00 92.19 73 VAL A C 1
ATOM 562 O O . VAL A 1 73 ? 15.435 -7.927 -14.900 1.00 92.19 73 VAL A O 1
ATOM 565 N N . ILE A 1 74 ? 14.039 -7.198 -13.310 1.00 92.69 74 ILE A N 1
ATOM 566 C CA . ILE A 1 74 ? 13.817 -5.888 -13.941 1.00 92.69 74 ILE A CA 1
ATOM 567 C C . ILE A 1 74 ? 15.116 -5.075 -13.990 1.00 92.69 74 ILE A C 1
ATOM 569 O O . ILE A 1 74 ? 15.445 -4.502 -15.029 1.00 92.69 74 ILE A O 1
ATOM 573 N N . ILE A 1 75 ? 15.878 -5.052 -12.893 1.00 93.69 75 ILE A N 1
ATOM 574 C CA . ILE A 1 75 ? 17.174 -4.367 -12.834 1.00 93.69 75 ILE A CA 1
ATOM 575 C C . ILE A 1 75 ? 18.148 -4.994 -13.836 1.00 93.69 75 ILE A C 1
ATOM 577 O O . ILE A 1 75 ? 18.767 -4.269 -14.614 1.00 93.69 75 ILE A O 1
ATOM 581 N N . ALA A 1 76 ? 18.242 -6.326 -13.872 1.00 93.44 76 ALA A N 1
ATOM 582 C CA . ALA A 1 76 ? 19.087 -7.039 -14.825 1.00 93.44 76 ALA A CA 1
ATOM 583 C C . ALA A 1 76 ? 18.695 -6.736 -16.278 1.00 93.44 76 ALA A C 1
ATOM 585 O O . ALA A 1 76 ? 19.569 -6.491 -17.107 1.00 93.44 76 ALA A O 1
ATOM 586 N N . LEU A 1 77 ? 17.394 -6.676 -16.577 1.00 92.31 77 LEU A N 1
ATOM 587 C CA . LEU A 1 77 ? 16.882 -6.330 -17.899 1.00 92.31 77 LEU A CA 1
ATOM 588 C C . LEU A 1 77 ? 17.326 -4.919 -18.312 1.00 92.31 77 LEU A C 1
ATOM 590 O O . LEU A 1 77 ? 17.897 -4.750 -19.387 1.00 92.31 77 LEU A O 1
ATOM 594 N N . ILE A 1 78 ? 17.129 -3.917 -17.450 1.00 91.62 78 ILE A N 1
ATOM 595 C CA . ILE A 1 78 ? 17.535 -2.533 -17.732 1.00 91.62 78 ILE A CA 1
ATOM 596 C C . ILE A 1 78 ? 19.051 -2.456 -17.942 1.00 91.62 78 ILE A C 1
ATOM 598 O O . ILE A 1 78 ? 19.490 -1.902 -18.948 1.00 91.62 78 ILE A O 1
ATOM 602 N N . ILE A 1 79 ? 19.846 -3.059 -17.051 1.00 93.12 79 ILE A N 1
ATOM 603 C CA . ILE A 1 79 ? 21.311 -3.117 -17.169 1.00 93.12 79 ILE A CA 1
ATOM 604 C C . ILE A 1 79 ? 21.716 -3.757 -18.502 1.00 93.12 79 ILE A C 1
ATOM 606 O O . ILE A 1 79 ? 22.507 -3.177 -19.243 1.00 93.12 79 ILE A O 1
ATOM 610 N N . SER A 1 80 ? 21.130 -4.902 -18.859 1.00 90.56 80 SER A N 1
ATOM 611 C CA . SER A 1 80 ? 21.424 -5.583 -20.125 1.00 90.56 80 SER A CA 1
ATOM 612 C C . SER A 1 80 ? 21.124 -4.702 -21.342 1.00 90.56 80 SER A C 1
ATOM 614 O O . SER A 1 80 ? 21.917 -4.668 -22.278 1.00 90.56 80 SER A O 1
ATOM 616 N N . GLY A 1 81 ? 20.059 -3.898 -21.294 1.00 90.06 81 GLY A N 1
ATOM 617 C CA . GLY A 1 81 ? 19.739 -2.931 -22.342 1.00 90.06 81 GLY A CA 1
ATOM 618 C C . GLY A 1 81 ? 20.800 -1.852 -22.526 1.00 90.06 81 GLY A C 1
ATOM 619 O O . GLY A 1 81 ? 21.095 -1.485 -23.659 1.00 90.06 81 GLY A O 1
ATOM 620 N N . PHE A 1 82 ? 21.416 -1.376 -21.441 1.00 91.88 82 PHE A N 1
ATOM 621 C CA . PHE A 1 82 ? 22.509 -0.402 -21.521 1.00 91.88 82 PHE A CA 1
ATOM 622 C C . PHE A 1 82 ? 23.799 -1.005 -22.087 1.00 91.88 82 PHE A C 1
ATOM 624 O O . PHE A 1 82 ? 24.451 -0.359 -22.906 1.00 91.88 82 PHE A O 1
ATOM 631 N N . PHE A 1 83 ? 24.162 -2.220 -21.666 1.00 90.62 83 PHE A N 1
ATOM 632 C CA . PHE A 1 83 ? 25.436 -2.842 -22.044 1.00 90.62 83 PHE A CA 1
ATOM 633 C C . PHE A 1 83 ? 25.403 -3.554 -23.403 1.00 90.62 83 PHE A C 1
ATOM 635 O O . PHE A 1 83 ? 26.396 -3.511 -24.120 1.00 90.62 83 PHE A O 1
ATOM 642 N N . ILE A 1 84 ? 24.288 -4.197 -23.766 1.00 87.25 84 ILE A N 1
ATOM 643 C CA . ILE A 1 84 ? 24.175 -5.002 -24.996 1.00 87.25 84 ILE A CA 1
ATOM 644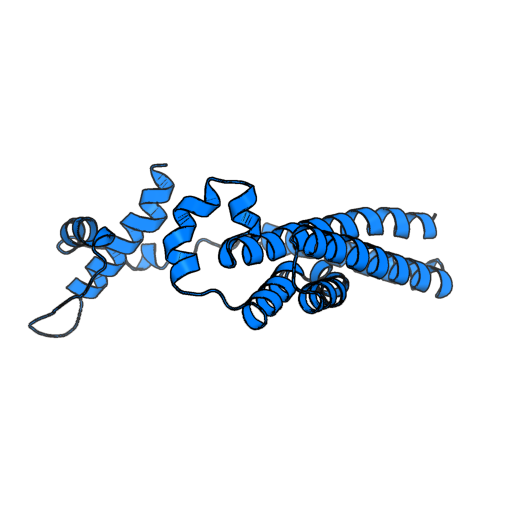 C C . ILE A 1 84 ? 23.627 -4.160 -26.153 1.00 87.25 84 ILE A C 1
ATOM 646 O O . ILE A 1 84 ? 24.197 -4.155 -27.238 1.00 87.25 84 ILE A O 1
ATOM 650 N N . ALA A 1 85 ? 22.531 -3.431 -25.924 1.00 86.50 85 ALA A N 1
ATOM 651 C CA . ALA A 1 85 ? 21.820 -2.681 -26.965 1.00 86.50 85 ALA A CA 1
ATOM 652 C C . ALA A 1 85 ? 22.174 -1.175 -26.997 1.00 86.50 85 ALA A C 1
ATOM 654 O O . ALA A 1 85 ? 21.705 -0.426 -27.858 1.00 86.50 85 ALA A O 1
ATOM 655 N N . GLY A 1 86 ? 23.024 -0.730 -26.068 1.00 91.44 86 GLY A N 1
ATOM 656 C CA . GLY A 1 86 ? 23.570 0.621 -25.985 1.00 91.44 86 GLY A CA 1
ATOM 657 C C . GLY A 1 8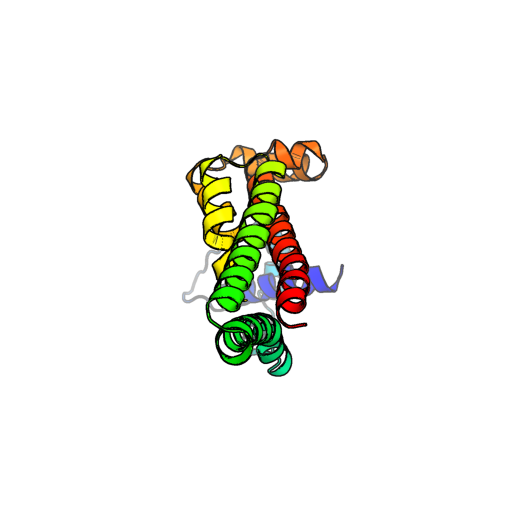6 ? 22.715 1.628 -25.192 1.00 91.44 86 GLY A C 1
ATOM 658 O O . GLY A 1 86 ? 21.533 1.397 -24.910 1.00 91.44 86 GLY A O 1
ATOM 659 N N . PRO A 1 87 ? 23.276 2.810 -24.856 1.00 91.12 87 PRO A N 1
ATOM 660 C CA . PRO A 1 87 ? 22.629 3.781 -23.964 1.00 91.12 87 PRO A CA 1
ATOM 661 C C . PRO A 1 87 ? 21.269 4.303 -24.447 1.00 91.12 87 PRO A C 1
ATOM 663 O O . PRO A 1 87 ? 20.395 4.607 -23.636 1.00 91.12 87 PRO A O 1
ATOM 666 N N . SER A 1 88 ? 21.062 4.388 -25.767 1.00 91.62 88 SER A N 1
ATOM 667 C CA . SER A 1 88 ? 19.779 4.813 -26.348 1.00 91.62 88 SER A CA 1
ATOM 668 C C . SER A 1 88 ? 18.650 3.832 -26.018 1.00 91.62 88 SER A C 1
ATOM 670 O O . SER A 1 88 ? 17.545 4.247 -25.662 1.00 91.62 88 SER A O 1
ATOM 672 N N . VAL A 1 89 ? 18.927 2.528 -26.102 1.00 91.38 89 VAL A N 1
ATOM 673 C CA . VAL A 1 89 ? 17.953 1.472 -25.806 1.00 91.38 89 VAL A CA 1
ATOM 674 C C . VAL A 1 89 ? 17.697 1.382 -24.307 1.00 91.38 89 VAL A C 1
ATOM 676 O O . VAL A 1 89 ? 16.537 1.433 -23.895 1.00 91.38 89 VAL A O 1
ATOM 679 N N . GLY A 1 90 ? 18.753 1.375 -23.488 1.00 91.81 90 GLY A N 1
ATOM 680 C CA . GLY A 1 90 ? 18.622 1.423 -22.029 1.00 91.81 90 GLY A CA 1
ATOM 681 C C . GLY A 1 90 ? 17.767 2.606 -21.548 1.00 91.81 90 GLY A C 1
ATOM 682 O O . GLY A 1 90 ? 16.866 2.438 -20.722 1.00 91.81 90 GLY A O 1
ATOM 683 N N . GLY A 1 91 ? 17.955 3.792 -22.139 1.00 92.81 91 GLY A N 1
ATOM 684 C CA . GLY A 1 91 ? 17.132 4.972 -21.858 1.00 92.81 91 GLY A CA 1
ATOM 685 C C . GLY A 1 91 ? 15.655 4.802 -22.239 1.00 92.81 91 GLY A C 1
ATOM 686 O O . GLY A 1 91 ? 14.770 5.207 -21.481 1.00 92.81 91 GLY A O 1
ATOM 687 N N . LYS A 1 92 ? 15.355 4.161 -23.378 1.00 93.19 92 LYS A N 1
ATOM 688 C CA . LYS A 1 92 ? 13.971 3.841 -23.782 1.00 93.19 92 LYS A CA 1
ATOM 689 C C . LYS A 1 92 ? 13.318 2.843 -22.826 1.00 93.19 92 LYS A C 1
ATOM 691 O O . LYS A 1 92 ? 12.152 3.026 -22.478 1.00 93.19 92 LYS A O 1
ATOM 696 N N . MET A 1 93 ? 14.055 1.830 -22.375 1.00 93.69 93 MET A N 1
ATOM 697 C CA . MET A 1 93 ? 13.558 0.839 -21.417 1.00 93.69 93 MET A CA 1
ATOM 698 C C . MET A 1 93 ? 13.223 1.490 -20.074 1.00 93.69 93 MET A C 1
ATOM 700 O O . MET A 1 93 ? 12.114 1.318 -19.569 1.00 93.69 93 MET A O 1
ATOM 704 N N . LEU A 1 94 ? 14.125 2.326 -19.550 1.00 94.56 94 LEU A N 1
ATOM 705 C CA . LEU A 1 94 ? 13.877 3.093 -18.329 1.00 94.56 94 LEU A CA 1
ATOM 706 C C . LEU A 1 94 ? 12.663 4.022 -18.480 1.00 94.56 94 LEU A C 1
ATOM 708 O O . LEU A 1 94 ? 11.825 4.101 -17.582 1.00 94.56 94 LEU A O 1
ATOM 712 N N . LYS A 1 95 ? 12.524 4.691 -19.631 1.00 94.69 95 LYS A N 1
ATOM 713 C CA . LYS A 1 95 ? 11.369 5.548 -19.921 1.00 94.69 95 LYS A CA 1
ATOM 714 C C . LYS A 1 95 ? 10.056 4.765 -19.871 1.00 94.69 95 LYS A C 1
ATOM 716 O O . LYS A 1 95 ? 9.107 5.241 -19.257 1.00 94.69 95 LYS A O 1
ATOM 721 N N . TRP A 1 96 ? 9.992 3.582 -20.481 1.00 94.19 96 TRP A N 1
ATOM 722 C CA . TRP A 1 96 ? 8.795 2.737 -20.438 1.00 94.19 96 TRP A CA 1
ATOM 723 C C . TRP A 1 96 ? 8.504 2.188 -19.045 1.00 94.19 96 TRP A C 1
ATOM 725 O O . TRP A 1 96 ? 7.341 2.174 -18.644 1.00 94.19 96 TRP A O 1
ATOM 735 N N . TRP A 1 97 ? 9.539 1.806 -18.292 1.00 95.56 97 TRP A N 1
ATOM 736 C CA . TRP A 1 97 ? 9.404 1.400 -16.893 1.00 95.56 97 TRP A CA 1
ATOM 737 C C . TRP A 1 97 ? 8.726 2.486 -16.058 1.00 95.56 97 TRP A C 1
ATOM 739 O O . TRP A 1 97 ? 7.712 2.235 -15.402 1.00 95.56 97 TRP A O 1
ATOM 749 N N . VAL A 1 98 ? 9.259 3.708 -16.123 1.00 96.75 98 VAL A N 1
ATOM 750 C CA . VAL A 1 98 ? 8.721 4.853 -15.387 1.00 96.75 98 VAL A CA 1
ATOM 751 C C . VAL A 1 98 ? 7.314 5.186 -15.876 1.00 96.75 98 VAL A C 1
ATOM 753 O O . VAL A 1 98 ? 6.402 5.290 -15.063 1.00 96.75 98 VAL A O 1
ATOM 756 N N . LEU A 1 99 ? 7.110 5.301 -17.190 1.00 96.88 99 LEU A N 1
ATOM 757 C CA . LEU A 1 99 ? 5.836 5.730 -17.764 1.00 96.88 99 LEU A CA 1
ATOM 758 C C . LEU A 1 99 ? 4.692 4.764 -17.442 1.00 96.88 99 LEU A C 1
ATOM 760 O O . LEU A 1 99 ? 3.618 5.215 -17.055 1.00 96.88 99 LEU A O 1
ATOM 764 N N . ALA A 1 100 ? 4.915 3.453 -17.566 1.00 96.38 100 ALA A N 1
ATOM 765 C CA . ALA A 1 100 ? 3.892 2.459 -17.260 1.00 96.38 100 ALA A CA 1
ATOM 766 C C . ALA A 1 100 ? 3.515 2.495 -15.770 1.00 96.38 100 ALA A C 1
ATOM 768 O O . ALA A 1 100 ? 2.334 2.571 -15.435 1.00 96.38 100 ALA A O 1
ATOM 769 N N . ASN A 1 101 ? 4.503 2.515 -14.869 1.00 97.19 101 ASN A N 1
ATOM 770 C CA . ASN A 1 101 ? 4.243 2.579 -13.429 1.00 97.19 101 ASN A CA 1
ATOM 771 C C . ASN A 1 101 ? 3.522 3.870 -13.028 1.00 97.19 101 ASN A C 1
ATOM 773 O O . ASN A 1 101 ? 2.558 3.807 -12.269 1.00 97.19 101 ASN A O 1
ATOM 777 N N . VAL A 1 102 ? 3.959 5.022 -13.542 1.00 97.88 102 VAL A N 1
ATOM 778 C CA . VAL A 1 102 ? 3.345 6.334 -13.285 1.00 97.88 102 VAL A CA 1
ATOM 779 C C . VAL A 1 102 ? 1.897 6.360 -13.770 1.00 97.88 102 VAL A C 1
ATOM 781 O O . VAL A 1 102 ? 0.999 6.751 -13.028 1.00 97.88 102 VAL A O 1
ATOM 784 N N . LEU A 1 103 ? 1.657 5.931 -15.011 1.00 97.88 103 LEU A N 1
ATOM 785 C CA . LEU A 1 103 ? 0.337 5.997 -15.624 1.00 97.88 103 LEU A CA 1
ATOM 786 C C . LEU A 1 103 ? -0.664 5.114 -14.878 1.00 97.88 103 LEU A C 1
ATOM 788 O O . LEU A 1 103 ? -1.710 5.598 -14.454 1.00 97.88 103 LEU A O 1
ATOM 792 N N . PHE A 1 104 ? -0.351 3.831 -14.688 1.00 98.00 104 PHE A N 1
ATOM 793 C CA . PHE A 1 104 ? -1.304 2.903 -14.084 1.00 98.00 104 PHE A CA 1
ATOM 794 C C . PHE A 1 104 ? -1.491 3.137 -12.578 1.00 98.00 104 PHE A C 1
ATOM 796 O O . PHE A 1 104 ? -2.621 3.022 -12.101 1.00 98.00 104 PHE A O 1
ATOM 803 N N . SER A 1 105 ? -0.450 3.518 -11.823 1.00 97.69 105 SER A N 1
ATOM 804 C CA . SER A 1 105 ? -0.621 3.868 -10.403 1.00 97.69 105 SER A CA 1
ATOM 805 C C . SER A 1 105 ? -1.450 5.147 -10.233 1.00 97.69 105 SER A C 1
ATOM 807 O O . SER A 1 105 ? -2.354 5.185 -9.396 1.00 97.69 105 SER A O 1
ATOM 809 N N . GLY A 1 106 ? -1.214 6.157 -11.080 1.00 98.12 106 GLY A N 1
ATOM 810 C CA . GLY A 1 106 ? -2.003 7.385 -11.129 1.00 98.12 106 GLY A CA 1
ATOM 811 C C . GLY A 1 106 ? -3.467 7.119 -11.478 1.00 98.12 106 GLY A C 1
ATOM 812 O O . GLY A 1 106 ? -4.354 7.601 -10.779 1.00 98.12 106 GLY A O 1
ATOM 813 N N . LEU A 1 107 ? -3.737 6.289 -12.493 1.00 98.38 107 LEU A N 1
ATOM 814 C CA . LEU A 1 107 ? -5.099 5.866 -12.845 1.00 98.38 107 LEU A CA 1
ATOM 815 C C . LEU A 1 107 ? -5.794 5.144 -11.684 1.00 98.38 107 LEU A C 1
ATOM 817 O O . LEU A 1 107 ? -6.962 5.419 -11.416 1.00 98.38 107 LEU A O 1
ATOM 821 N N . GLY A 1 108 ? -5.080 4.279 -10.957 1.00 98.06 108 GLY A N 1
ATOM 822 C CA . GLY A 1 108 ? -5.596 3.627 -9.752 1.00 98.06 108 GLY A CA 1
ATOM 823 C C . GLY A 1 108 ? -5.994 4.630 -8.663 1.00 98.06 108 GLY A C 1
ATOM 824 O O . GLY A 1 108 ? -7.096 4.555 -8.115 1.00 98.06 108 GLY A O 1
ATOM 825 N N . ALA A 1 109 ? -5.141 5.619 -8.391 1.00 98.19 109 ALA A N 1
ATOM 826 C CA . ALA A 1 109 ? -5.434 6.679 -7.426 1.00 98.19 109 ALA A CA 1
ATOM 827 C C . ALA A 1 109 ? -6.606 7.579 -7.875 1.00 98.19 109 ALA A C 1
ATOM 829 O O . ALA A 1 109 ? -7.472 7.923 -7.068 1.00 98.19 109 ALA A O 1
ATOM 830 N N . VAL A 1 110 ? -6.684 7.920 -9.166 1.00 98.38 110 VAL A N 1
ATOM 831 C CA . VAL A 1 110 ? -7.803 8.687 -9.743 1.00 98.38 110 VAL A CA 1
ATOM 832 C C . VAL A 1 110 ? -9.112 7.906 -9.641 1.00 98.38 110 VAL A C 1
ATOM 834 O O . VAL A 1 110 ? -10.125 8.475 -9.237 1.00 98.38 110 VAL A O 1
ATOM 837 N N . ALA A 1 111 ? -9.100 6.603 -9.926 1.00 97.75 111 ALA A N 1
ATOM 838 C CA . ALA A 1 111 ? -10.272 5.738 -9.795 1.00 97.75 111 ALA A CA 1
ATOM 839 C C . ALA A 1 111 ? -10.792 5.673 -8.347 1.00 97.75 111 ALA A C 1
ATOM 841 O O . ALA A 1 111 ? -12.000 5.587 -8.121 1.00 97.75 111 ALA A O 1
ATOM 842 N N . ALA A 1 112 ? -9.908 5.802 -7.354 1.00 97.12 112 ALA A N 1
ATOM 843 C CA . ALA A 1 112 ? -10.280 5.918 -5.943 1.00 97.12 112 ALA A CA 1
ATOM 844 C C . ALA A 1 112 ? -10.830 7.308 -5.546 1.00 97.12 112 ALA A C 1
ATOM 846 O O . ALA A 1 112 ? -11.206 7.512 -4.390 1.00 97.12 112 ALA A O 1
ATOM 847 N N . LEU A 1 113 ? -10.885 8.273 -6.474 1.00 97.44 113 LEU A N 1
ATOM 848 C CA . LEU A 1 113 ? -11.208 9.685 -6.219 1.00 97.44 113 LEU A CA 1
ATOM 849 C C . LEU A 1 113 ? -10.298 10.318 -5.148 1.00 97.44 113 LEU A C 1
ATOM 851 O O . LEU A 1 113 ? -10.740 11.103 -4.290 1.00 97.44 113 LEU A O 1
ATOM 855 N N . ALA A 1 114 ? -9.015 9.949 -5.198 1.00 97.50 114 ALA A N 1
ATOM 856 C CA . ALA A 1 114 ? -7.985 10.463 -4.309 1.00 97.50 114 ALA A CA 1
ATOM 857 C C . ALA A 1 114 ? -7.802 11.979 -4.458 1.00 97.50 114 ALA A C 1
ATOM 859 O O . ALA A 1 114 ? -8.183 12.596 -5.457 1.00 97.50 114 ALA A O 1
ATOM 860 N N . HIS A 1 115 ? -7.189 12.604 -3.458 1.00 98.06 115 HIS A N 1
ATOM 861 C CA . HIS A 1 115 ? -6.750 13.987 -3.578 1.00 98.06 115 HIS A CA 1
ATOM 862 C C . HIS A 1 115 ? -5.704 14.136 -4.711 1.00 98.06 115 HIS A C 1
ATOM 864 O O . HIS A 1 115 ? -4.857 13.258 -4.860 1.00 98.06 115 HIS A O 1
ATOM 870 N N . PRO A 1 116 ? -5.672 15.240 -5.485 1.00 97.94 116 PRO A N 1
ATOM 871 C CA . PRO A 1 116 ? -4.695 15.411 -6.570 1.00 97.94 116 PRO A CA 1
ATOM 872 C C . PRO A 1 116 ? -3.233 15.205 -6.140 1.00 97.94 116 PRO A C 1
ATOM 874 O O . PRO A 1 116 ? -2.479 14.508 -6.808 1.00 97.94 116 PRO A O 1
ATOM 877 N N . LEU A 1 117 ? -2.844 15.725 -4.971 1.00 98.12 117 LEU A N 1
ATOM 878 C CA . LEU A 1 117 ? -1.507 15.485 -4.403 1.00 98.12 117 LEU A CA 1
ATOM 879 C C . LEU A 1 117 ? -1.244 14.008 -4.046 1.00 98.12 117 LEU A C 1
ATOM 881 O O . LEU A 1 117 ? -0.103 13.563 -4.122 1.00 98.12 117 LEU A O 1
ATOM 885 N N . THR A 1 118 ? -2.280 13.244 -3.695 1.00 98.19 118 THR A N 1
ATOM 886 C CA . THR A 1 118 ? -2.188 11.790 -3.490 1.00 98.19 118 THR A CA 1
ATOM 887 C C . THR A 1 118 ? -1.947 11.061 -4.810 1.00 98.19 118 THR A C 1
ATOM 889 O O . THR A 1 118 ? -1.164 10.118 -4.867 1.00 98.19 118 THR A O 1
ATOM 892 N N . VAL A 1 119 ? -2.588 11.504 -5.896 1.00 98.56 119 VAL A N 1
ATOM 893 C CA . VAL A 1 119 ? -2.330 10.962 -7.239 1.00 98.56 119 VAL A CA 1
ATOM 894 C C . VAL A 1 119 ? -0.876 11.226 -7.635 1.00 98.56 119 VAL A C 1
ATOM 896 O O . VAL A 1 119 ? -0.179 10.313 -8.071 1.00 98.56 119 VAL A O 1
ATOM 899 N N . LEU A 1 120 ? -0.381 12.445 -7.410 1.00 98.44 120 LEU A N 1
ATOM 900 C CA . LEU A 1 120 ? 1.014 12.790 -7.693 1.00 98.44 120 LEU A CA 1
ATOM 901 C C . LEU A 1 120 ? 2.002 11.984 -6.841 1.00 98.44 120 LEU A C 1
ATOM 903 O O . LEU A 1 120 ? 3.029 11.548 -7.360 1.00 98.44 120 LEU A O 1
ATOM 907 N N . SER A 1 121 ? 1.704 11.738 -5.561 1.00 98.19 121 SER A N 1
ATOM 908 C CA . SER A 1 121 ? 2.573 10.917 -4.712 1.00 98.19 121 SER A CA 1
ATOM 909 C C . SER A 1 121 ? 2.587 9.449 -5.147 1.00 98.19 121 SER A C 1
ATOM 911 O O . SER A 1 121 ? 3.656 8.842 -5.178 1.00 98.19 121 SER A O 1
ATOM 913 N N . ALA A 1 122 ? 1.443 8.898 -5.568 1.00 97.88 122 ALA A N 1
ATOM 914 C CA . ALA A 1 122 ? 1.343 7.564 -6.161 1.00 97.88 122 ALA A CA 1
ATOM 915 C C . ALA A 1 122 ? 2.183 7.433 -7.442 1.00 97.88 122 ALA A C 1
ATOM 917 O O . ALA A 1 122 ? 2.890 6.440 -7.628 1.00 97.88 122 ALA A O 1
ATOM 918 N N . MET A 1 123 ? 2.120 8.445 -8.312 1.00 98.12 123 MET A N 1
ATOM 919 C CA . MET A 1 123 ? 2.885 8.520 -9.559 1.00 98.12 123 MET A CA 1
ATOM 920 C C . MET A 1 123 ? 4.388 8.622 -9.289 1.00 98.12 123 MET A C 1
ATOM 922 O O . MET A 1 123 ? 5.175 7.919 -9.911 1.00 98.12 123 MET A O 1
ATOM 926 N N . ALA A 1 124 ? 4.797 9.467 -8.342 1.00 97.81 124 ALA A N 1
ATOM 927 C CA . ALA A 1 124 ? 6.203 9.642 -7.995 1.00 97.81 124 ALA A CA 1
ATOM 928 C C . ALA A 1 124 ? 6.794 8.402 -7.307 1.00 97.81 124 ALA A C 1
ATOM 930 O O . ALA A 1 124 ? 7.937 8.039 -7.570 1.00 97.81 124 ALA A O 1
ATOM 931 N N . ALA A 1 125 ? 6.027 7.737 -6.438 1.00 97.19 125 ALA A N 1
ATOM 932 C CA . ALA A 1 125 ? 6.502 6.586 -5.679 1.00 97.19 125 ALA A CA 1
ATOM 933 C C . ALA A 1 125 ? 6.534 5.285 -6.497 1.00 97.19 125 ALA A C 1
ATOM 935 O O . ALA A 1 125 ? 7.376 4.425 -6.221 1.00 97.19 125 ALA A O 1
ATOM 936 N N . SER A 1 126 ? 5.640 5.099 -7.478 1.00 96.69 126 SER A N 1
ATOM 937 C CA . SER A 1 126 ? 5.450 3.796 -8.137 1.00 96.69 126 SER A CA 1
ATOM 938 C C . SER A 1 126 ? 6.683 3.226 -8.847 1.00 96.69 126 SER A C 1
ATOM 940 O O . SER A 1 126 ? 6.963 2.048 -8.629 1.00 96.69 126 SER A O 1
ATOM 942 N N . PRO A 1 127 ? 7.505 3.988 -9.600 1.00 94.12 127 PRO A N 1
ATOM 943 C CA . PRO A 1 127 ? 8.652 3.405 -10.303 1.00 94.12 127 PRO A CA 1
ATOM 944 C C . PRO A 1 127 ? 9.725 2.850 -9.360 1.00 94.12 127 PRO A C 1
ATOM 946 O O . PRO A 1 127 ? 10.445 1.923 -9.729 1.00 94.12 127 PRO A O 1
ATOM 949 N N . PHE A 1 128 ? 9.828 3.413 -8.151 1.00 94.56 128 PHE A N 1
ATOM 950 C CA . PHE A 1 128 ? 10.794 3.004 -7.130 1.00 94.56 128 PHE A CA 1
ATOM 951 C C . PHE A 1 128 ? 10.244 1.880 -6.253 1.00 94.56 128 PHE A C 1
ATOM 953 O O . PHE A 1 128 ? 10.928 0.897 -5.982 1.00 94.56 128 PHE A O 1
ATOM 960 N N . THR A 1 129 ? 8.989 2.008 -5.824 1.00 93.00 129 THR A N 1
ATOM 961 C CA . THR A 1 129 ? 8.326 1.026 -4.954 1.00 93.00 129 THR A CA 1
ATOM 962 C C . THR A 1 129 ? 8.041 -0.289 -5.675 1.00 93.00 129 THR A C 1
ATOM 964 O O . THR A 1 129 ? 8.193 -1.345 -5.076 1.00 93.00 129 THR A O 1
ATOM 967 N N . SER A 1 130 ? 7.772 -0.277 -6.985 1.00 90.12 130 SER A N 1
ATOM 968 C CA . SER A 1 130 ? 7.677 -1.511 -7.783 1.00 90.12 130 SER A CA 1
ATOM 969 C C . SER A 1 130 ? 8.990 -2.315 -7.838 1.00 90.12 130 SER A C 1
ATOM 971 O O . SER A 1 130 ? 8.957 -3.515 -8.098 1.00 90.12 130 SER A O 1
ATOM 973 N N . LEU A 1 131 ? 10.143 -1.689 -7.563 1.00 91.44 131 LEU A N 1
ATOM 974 C CA . LEU A 1 131 ? 11.447 -2.361 -7.425 1.00 91.44 131 LEU A CA 1
ATOM 975 C C . LEU A 1 131 ? 11.790 -2.714 -5.969 1.00 91.44 131 LEU A C 1
ATOM 977 O O . LEU A 1 131 ? 12.843 -3.293 -5.705 1.00 91.44 131 LEU A O 1
ATOM 981 N N . ASN A 1 132 ? 10.926 -2.377 -5.011 1.00 90.19 132 ASN A N 1
ATOM 982 C CA . ASN A 1 132 ? 11.150 -2.638 -3.599 1.00 90.19 132 ASN A CA 1
ATOM 983 C C . ASN A 1 132 ? 9.968 -3.419 -2.999 1.00 90.19 132 ASN A C 1
ATOM 985 O O . ASN A 1 132 ? 8.950 -2.825 -2.652 1.00 90.19 132 ASN A O 1
ATOM 989 N N . PRO A 1 133 ? 10.112 -4.734 -2.757 1.00 85.38 133 PRO A N 1
ATOM 990 C CA . PRO A 1 133 ? 9.021 -5.555 -2.237 1.00 85.38 133 PRO A CA 1
ATOM 991 C C . PRO A 1 133 ? 8.618 -5.195 -0.797 1.00 85.38 133 PRO A C 1
ATOM 993 O O . PRO A 1 133 ? 7.664 -5.764 -0.274 1.00 85.38 133 PRO A O 1
ATOM 996 N N . MET A 1 134 ? 9.355 -4.306 -0.120 1.00 88.62 134 MET A N 1
ATOM 997 C CA . MET A 1 134 ? 9.066 -3.886 1.253 1.00 88.62 134 MET A CA 1
ATOM 998 C C . MET A 1 134 ? 8.100 -2.698 1.329 1.00 88.62 134 MET A C 1
ATOM 1000 O O . MET A 1 134 ? 7.516 -2.471 2.386 1.00 88.62 134 MET A O 1
ATOM 1004 N N . VAL A 1 135 ? 7.947 -1.919 0.252 1.00 91.56 135 VAL A N 1
ATOM 1005 C CA . VAL A 1 135 ? 7.136 -0.694 0.253 1.00 91.56 135 VAL A CA 1
ATOM 1006 C C . VAL A 1 135 ? 6.303 -0.641 -1.013 1.00 91.56 135 VAL A C 1
ATOM 1008 O O . VAL A 1 135 ? 6.849 -0.675 -2.107 1.00 91.56 135 VAL A O 1
ATOM 1011 N N . ALA A 1 136 ? 4.989 -0.494 -0.868 1.00 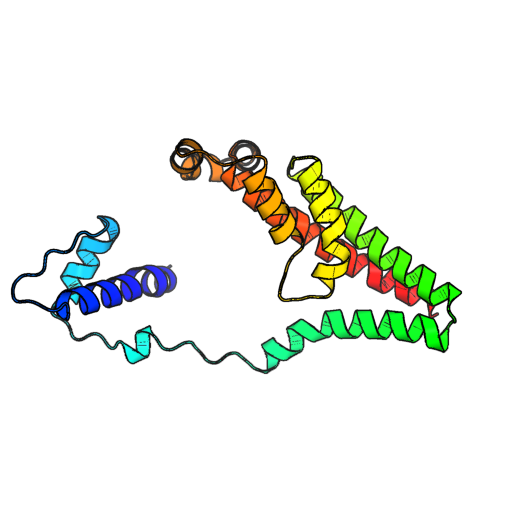93.38 136 ALA A N 1
ATOM 1012 C CA . ALA A 1 136 ? 4.076 -0.388 -1.998 1.00 93.38 136 ALA A CA 1
ATOM 1013 C C . ALA A 1 136 ? 3.702 1.077 -2.293 1.00 93.38 136 ALA A C 1
ATOM 1015 O O . ALA A 1 136 ? 3.521 1.874 -1.368 1.00 93.38 136 ALA A O 1
ATOM 1016 N N . ALA A 1 137 ? 3.520 1.426 -3.571 1.00 95.44 137 ALA A N 1
ATOM 1017 C CA . ALA A 1 137 ? 3.118 2.770 -4.006 1.00 95.44 137 ALA A CA 1
ATOM 1018 C C . ALA A 1 137 ? 1.843 3.259 -3.299 1.00 95.44 137 ALA A C 1
ATOM 1020 O O . ALA A 1 137 ? 1.744 4.410 -2.8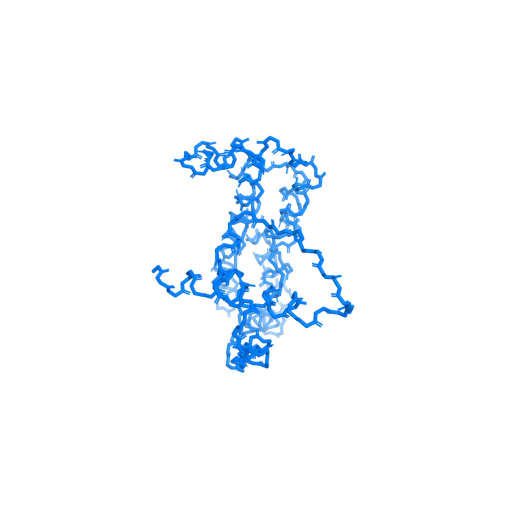72 1.00 95.44 137 ALA A O 1
ATOM 1021 N N . GLY A 1 138 ? 0.882 2.354 -3.114 1.00 96.56 138 GLY A N 1
ATOM 1022 C CA . GLY A 1 138 ? -0.374 2.619 -2.434 1.00 96.56 138 GLY A CA 1
ATOM 1023 C C . GLY A 1 138 ? -0.211 2.960 -0.959 1.00 96.56 138 GLY A C 1
ATOM 1024 O O . GLY A 1 138 ? -1.024 3.717 -0.451 1.00 96.56 138 GLY A O 1
ATOM 1025 N N . TRP A 1 139 ? 0.829 2.484 -0.265 1.00 97.38 139 TRP A N 1
ATOM 1026 C CA . TRP A 1 139 ? 1.083 2.889 1.126 1.00 97.38 139 TRP A CA 1
ATOM 1027 C C . TRP A 1 139 ? 1.526 4.347 1.209 1.00 97.38 139 TRP A C 1
ATOM 1029 O O . TRP A 1 139 ? 1.040 5.085 2.064 1.00 97.38 139 TRP A O 1
ATOM 1039 N N . VAL A 1 140 ? 2.386 4.781 0.283 1.00 97.56 140 VAL A N 1
ATOM 1040 C CA . VAL A 1 140 ? 2.801 6.187 0.178 1.00 97.56 140 VAL A CA 1
ATOM 1041 C C . VAL A 1 140 ? 1.594 7.064 -0.156 1.00 97.56 140 VAL A C 1
ATOM 1043 O O . VAL A 1 140 ? 1.337 8.051 0.531 1.00 97.56 140 VAL A O 1
ATOM 1046 N N . ALA A 1 141 ? 0.804 6.668 -1.157 1.00 97.94 141 ALA A N 1
ATOM 1047 C CA . ALA A 1 141 ? -0.416 7.371 -1.540 1.00 97.94 141 ALA A CA 1
ATOM 1048 C C . ALA A 1 141 ? -1.437 7.423 -0.390 1.00 97.94 141 ALA A C 1
ATOM 1050 O O . ALA A 1 141 ? -1.940 8.487 -0.046 1.00 97.94 141 ALA A O 1
ATOM 1051 N N . GLY A 1 142 ? -1.696 6.293 0.266 1.00 97.81 142 GLY A N 1
ATOM 1052 C CA . GLY A 1 142 ? -2.616 6.191 1.395 1.00 97.81 142 GLY A CA 1
ATOM 1053 C C . GLY A 1 142 ? -2.201 7.069 2.573 1.00 97.81 142 GLY A C 1
ATOM 1054 O O . GLY A 1 142 ? -3.051 7.743 3.149 1.00 97.81 142 GLY A O 1
ATOM 1055 N N . LEU A 1 143 ? -0.904 7.136 2.894 1.00 97.94 143 LEU A N 1
ATOM 1056 C CA . LEU A 1 143 ? -0.397 8.034 3.932 1.00 97.94 143 LEU A CA 1
ATOM 1057 C C . LEU A 1 143 ? -0.638 9.503 3.565 1.00 97.94 143 LEU A C 1
ATOM 1059 O O . LEU A 1 143 ? -1.132 10.269 4.391 1.00 97.94 143 LEU A O 1
ATOM 1063 N N . VAL A 1 144 ? -0.345 9.896 2.324 1.00 98.19 144 VAL A N 1
ATOM 1064 C CA . VAL A 1 144 ? -0.619 11.258 1.838 1.00 98.19 144 VAL A CA 1
ATOM 1065 C C . VAL A 1 144 ? -2.122 11.568 1.884 1.00 98.19 144 VAL A C 1
ATOM 1067 O O . VAL A 1 144 ? -2.506 12.636 2.365 1.00 98.19 144 VAL A O 1
ATOM 1070 N N . GLU A 1 145 ? -2.987 10.627 1.496 1.00 98.25 145 GLU A N 1
ATOM 1071 C CA . GLU A 1 145 ? -4.446 10.785 1.577 1.00 98.25 145 GLU A CA 1
ATOM 1072 C C . GLU A 1 145 ? -4.919 10.953 3.024 1.00 98.25 145 GLU A C 1
ATOM 1074 O O . GLU A 1 145 ? -5.741 11.825 3.292 1.00 98.25 145 GLU A O 1
ATOM 1079 N N . VAL A 1 146 ? -4.381 10.179 3.973 1.00 97.62 146 VAL A N 1
ATOM 1080 C CA . VAL A 1 146 ? -4.684 10.324 5.408 1.00 97.62 146 VAL A CA 1
ATOM 1081 C C . VAL A 1 146 ? -4.312 11.719 5.895 1.00 97.62 146 VAL A C 1
ATOM 1083 O O . VAL A 1 146 ? -5.098 12.353 6.600 1.00 97.62 146 VAL A O 1
ATOM 1086 N N . LEU A 1 147 ? -3.128 12.210 5.527 1.00 97.56 147 LEU A N 1
ATOM 1087 C CA . LEU A 1 147 ? -2.633 13.509 5.979 1.00 97.56 147 LEU A CA 1
ATOM 1088 C C . LEU A 1 147 ? -3.470 14.667 5.423 1.00 97.56 147 LEU A C 1
ATOM 1090 O O . LEU A 1 147 ? -3.776 15.603 6.168 1.00 97.56 147 LEU A O 1
ATOM 1094 N N . LEU A 1 148 ? -3.868 14.583 4.150 1.00 96.88 148 LEU A N 1
ATOM 1095 C CA . LEU A 1 148 ? -4.643 15.613 3.450 1.00 96.88 148 LEU A CA 1
ATOM 1096 C C . LEU A 1 148 ? -6.145 15.539 3.750 1.00 96.88 148 LEU A C 1
ATOM 1098 O O . LEU A 1 148 ? -6.813 16.566 3.866 1.00 96.88 148 LEU A O 1
ATOM 1102 N N . ARG A 1 149 ? -6.700 14.334 3.895 1.00 94.69 149 ARG A N 1
ATOM 1103 C CA . ARG A 1 149 ? -8.126 14.073 4.136 1.00 94.69 149 ARG A CA 1
ATOM 1104 C C . ARG A 1 149 ? -8.333 13.234 5.389 1.00 94.69 149 ARG A C 1
ATOM 1106 O O . ARG A 1 149 ? -8.939 12.165 5.356 1.00 94.69 149 ARG A O 1
ATOM 1113 N N . ARG A 1 150 ? -7.911 13.796 6.522 1.00 95.31 150 ARG A N 1
ATOM 1114 C CA . ARG A 1 150 ? -7.982 13.148 7.839 1.00 95.31 150 ARG A CA 1
ATOM 1115 C C . ARG A 1 150 ? -9.379 12.561 8.129 1.00 95.31 150 ARG A C 1
ATOM 1117 O O . ARG A 1 150 ? -10.377 13.301 8.017 1.00 95.31 150 ARG A O 1
ATOM 1124 N N . PRO A 1 151 ? -9.471 11.261 8.473 1.00 94.88 151 PRO A N 1
ATOM 1125 C CA . PRO A 1 151 ? -10.714 10.641 8.918 1.00 94.88 151 PRO A CA 1
ATOM 1126 C C . PRO A 1 151 ? -11.134 11.202 10.283 1.00 94.88 151 PRO A C 1
ATOM 1128 O O . PRO A 1 151 ? -10.305 11.645 11.077 1.00 94.88 151 PRO A O 1
ATOM 1131 N N . LYS A 1 152 ? -12.441 11.238 10.532 1.00 95.00 152 LYS A N 1
ATOM 1132 C CA . LYS A 1 152 ? -13.073 11.695 11.775 1.00 95.00 152 LYS A CA 1
ATOM 1133 C C . LYS A 1 152 ? -13.635 10.494 12.539 1.00 95.00 152 LYS A C 1
ATOM 1135 O O . LYS A 1 152 ? -13.850 9.443 11.950 1.00 95.00 152 LYS A O 1
ATOM 1140 N N . VAL A 1 153 ? -13.949 10.675 13.824 1.00 95.38 153 VAL A N 1
ATOM 1141 C CA . VAL A 1 153 ? -14.554 9.623 14.671 1.00 95.38 153 VAL A CA 1
ATOM 1142 C C . VAL A 1 153 ? -15.810 9.028 14.027 1.00 95.38 153 VAL A C 1
ATOM 1144 O O . VAL A 1 153 ? -15.904 7.814 13.905 1.00 95.38 153 VAL A O 1
ATOM 1147 N N . LYS A 1 154 ? -16.693 9.873 13.479 1.00 94.75 154 LYS A N 1
ATOM 1148 C CA . LYS A 1 154 ? -17.886 9.416 12.751 1.00 94.75 154 LYS A CA 1
ATOM 1149 C C . LYS A 1 154 ? -17.590 8.452 11.594 1.00 94.75 154 LYS A C 1
ATOM 1151 O O . LYS A 1 154 ? -18.376 7.559 11.331 1.00 94.75 154 LYS A O 1
ATOM 1156 N N . ASP A 1 155 ? -16.446 8.603 10.915 1.00 95.00 155 ASP A N 1
ATOM 1157 C CA . ASP A 1 155 ? -16.091 7.724 9.797 1.00 95.00 155 ASP A CA 1
ATOM 1158 C C . ASP A 1 155 ? -15.794 6.297 10.307 1.00 95.00 155 ASP A C 1
ATOM 1160 O O . ASP A 1 155 ? -15.990 5.338 9.566 1.00 95.00 155 ASP A O 1
ATOM 1164 N N . PHE A 1 156 ? -15.362 6.147 11.569 1.00 93.25 156 PHE A N 1
ATOM 1165 C CA . PHE A 1 156 ? -15.207 4.848 12.235 1.00 93.25 156 PHE A CA 1
ATOM 1166 C C . PHE A 1 156 ? -16.543 4.282 12.720 1.00 93.25 156 PHE A C 1
ATOM 1168 O O . PHE A 1 156 ? -16.767 3.082 12.590 1.00 93.25 156 PHE A O 1
ATOM 1175 N N . GLU A 1 157 ? -17.425 5.126 13.258 1.00 93.06 157 GLU A N 1
ATOM 1176 C CA . GLU A 1 157 ? -18.763 4.714 13.708 1.00 93.06 157 GLU A CA 1
ATOM 1177 C C . GLU A 1 157 ? -19.613 4.202 12.534 1.00 93.06 157 GLU A C 1
ATOM 1179 O O . GLU A 1 157 ? -20.244 3.148 12.631 1.00 93.06 157 GLU A O 1
ATOM 1184 N N . ASP A 1 158 ? -19.543 4.890 11.391 1.00 93.62 158 ASP A N 1
ATOM 1185 C CA . ASP A 1 158 ? -20.280 4.545 10.172 1.00 93.62 158 ASP A CA 1
ATOM 1186 C C . ASP A 1 158 ? -19.620 3.401 9.366 1.00 93.62 158 ASP A C 1
ATOM 1188 O O . ASP A 1 158 ? -20.234 2.842 8.452 1.00 93.62 158 ASP A O 1
ATOM 1192 N N . LEU A 1 159 ? -18.384 3.001 9.707 1.00 92.31 159 LEU A N 1
ATOM 1193 C CA . LEU A 1 159 ? -17.554 2.087 8.909 1.00 92.31 159 LEU A CA 1
ATOM 1194 C C . LEU A 1 159 ? -18.254 0.758 8.607 1.00 92.31 159 LEU A C 1
ATOM 1196 O O . LEU A 1 159 ? -18.271 0.317 7.459 1.00 92.31 159 LEU A O 1
ATOM 1200 N N . THR A 1 160 ? -18.858 0.134 9.621 1.00 90.69 160 THR A N 1
ATOM 1201 C CA . THR A 1 160 ? -19.548 -1.160 9.490 1.00 90.69 160 THR A CA 1
ATOM 1202 C C . THR A 1 160 ? -20.714 -1.087 8.506 1.00 90.69 160 THR A C 1
ATOM 1204 O O . THR A 1 160 ? -21.001 -2.059 7.812 1.00 90.69 160 THR A O 1
ATOM 1207 N N . GLN A 1 161 ? -21.379 0.065 8.412 1.00 91.62 161 GLN A N 1
ATOM 1208 C CA . GLN A 1 161 ? -22.473 0.264 7.466 1.00 91.62 161 GLN A CA 1
ATOM 1209 C C . GLN A 1 161 ? -21.941 0.567 6.064 1.00 91.62 161 GLN A C 1
ATOM 1211 O O . GLN A 1 161 ? -22.448 0.022 5.081 1.00 91.62 161 GLN A O 1
ATOM 1216 N N . ASP A 1 162 ? -20.904 1.395 5.952 1.00 92.31 162 ASP A N 1
ATOM 1217 C CA . ASP A 1 162 ? -20.366 1.833 4.665 1.00 92.31 162 ASP A CA 1
ATOM 1218 C C . ASP A 1 162 ? -19.684 0.705 3.879 1.00 92.31 162 ASP A C 1
ATOM 1220 O O . ASP A 1 162 ? -19.823 0.652 2.657 1.00 92.31 162 ASP A O 1
ATOM 1224 N N . ILE A 1 163 ? -19.035 -0.257 4.544 1.00 92.38 163 ILE A N 1
ATOM 1225 C CA . ILE A 1 163 ? -18.411 -1.411 3.863 1.00 92.38 163 ILE A CA 1
ATOM 1226 C C . ILE A 1 163 ? -19.424 -2.356 3.199 1.00 92.38 163 ILE A C 1
ATOM 1228 O O . ILE A 1 163 ? -19.052 -3.137 2.327 1.00 92.38 163 ILE A O 1
ATOM 1232 N N . THR A 1 164 ? -20.708 -2.285 3.567 1.00 93.12 164 THR A N 1
ATOM 1233 C CA . THR A 1 164 ? -21.764 -3.121 2.961 1.00 93.12 164 THR A CA 1
ATOM 1234 C C . THR A 1 164 ? -22.280 -2.568 1.632 1.00 93.12 164 THR A C 1
ATOM 1236 O O . THR A 1 164 ? -23.015 -3.246 0.916 1.00 93.12 164 THR A O 1
ATOM 1239 N N . LYS A 1 165 ? -21.908 -1.331 1.276 1.00 92.94 165 LYS A N 1
ATOM 1240 C CA . LYS A 1 165 ? -22.398 -0.630 0.085 1.00 92.94 165 LYS A CA 1
ATOM 1241 C C . LYS A 1 165 ? -21.221 -0.228 -0.792 1.00 92.94 165 LYS A C 1
ATOM 1243 O O . LYS A 1 165 ? -20.323 0.470 -0.340 1.00 92.94 165 LYS A O 1
ATOM 1248 N N . LEU A 1 166 ? -21.282 -0.530 -2.091 1.00 91.25 166 LEU A N 1
ATOM 1249 C CA . LEU A 1 166 ? -20.241 -0.124 -3.052 1.00 91.25 166 LEU A CA 1
ATOM 1250 C C . LEU A 1 166 ? -19.948 1.382 -3.003 1.00 91.25 166 LEU A C 1
ATOM 1252 O O . LEU A 1 166 ? -18.796 1.792 -2.947 1.00 91.25 166 LEU A O 1
ATOM 1256 N N . ARG A 1 167 ? -20.989 2.222 -2.940 1.00 92.69 167 ARG A N 1
ATOM 1257 C CA . ARG A 1 167 ? -20.821 3.681 -2.803 1.00 92.69 167 ARG A CA 1
ATOM 1258 C C . ARG A 1 167 ? -20.207 4.099 -1.462 1.00 92.69 167 ARG A C 1
ATOM 1260 O O . ARG A 1 167 ? -19.597 5.163 -1.397 1.00 92.69 167 ARG A O 1
ATOM 1267 N N . GLY A 1 168 ? -20.360 3.288 -0.414 1.00 92.06 168 GLY A N 1
ATOM 1268 C CA . GLY A 1 168 ? -19.773 3.536 0.901 1.00 92.06 168 GLY A CA 1
ATOM 1269 C C . GLY A 1 168 ? -18.248 3.560 0.843 1.00 92.06 168 GLY A C 1
ATOM 1270 O O . GLY A 1 168 ? -17.650 4.468 1.414 1.00 92.06 168 GLY A O 1
ATOM 1271 N N . PHE A 1 169 ? -17.635 2.705 0.011 1.00 94.44 169 PHE A N 1
ATOM 1272 C CA . PHE A 1 169 ? -16.182 2.691 -0.200 1.00 94.44 169 PHE A CA 1
ATOM 1273 C C . PHE A 1 169 ? -15.618 4.041 -0.649 1.00 94.44 169 PHE A C 1
ATOM 1275 O O . PHE A 1 169 ? -14.574 4.462 -0.155 1.00 94.44 169 PHE A O 1
ATOM 1282 N N . TRP A 1 170 ? -16.324 4.748 -1.536 1.00 95.56 170 TRP A N 1
ATOM 1283 C CA . TRP A 1 170 ? -15.914 6.075 -1.996 1.00 95.56 170 TRP A CA 1
ATOM 1284 C C . TRP A 1 170 ? -16.415 7.197 -1.098 1.00 95.56 170 TRP A C 1
ATOM 1286 O O . TRP A 1 170 ? -15.842 8.280 -1.145 1.00 95.56 170 TRP A O 1
ATOM 1296 N N . ARG A 1 171 ? -17.476 7.009 -0.309 1.00 93.81 171 ARG A N 1
ATOM 1297 C CA . ARG A 1 171 ? -18.053 8.072 0.526 1.00 93.81 171 ARG A CA 1
ATOM 1298 C C . ARG A 1 171 ? -17.306 8.229 1.847 1.00 93.81 171 ARG A C 1
ATOM 1300 O O . ARG A 1 171 ? -16.996 9.361 2.221 1.00 93.81 171 ARG A O 1
ATOM 1307 N N . ASN A 1 172 ? -17.028 7.121 2.525 1.00 96.56 172 ASN A N 1
ATOM 1308 C CA . ASN A 1 172 ? -16.354 7.108 3.813 1.00 96.56 172 ASN A CA 1
ATOM 1309 C C . ASN A 1 172 ? -14.850 7.314 3.623 1.00 96.56 172 ASN A C 1
ATOM 1311 O O . ASN A 1 172 ? -14.228 6.756 2.718 1.00 96.56 172 ASN A O 1
ATOM 1315 N N . LYS A 1 173 ? -14.247 8.162 4.458 1.00 95.38 173 LYS A N 1
ATOM 1316 C CA . LYS A 1 173 ? -12.832 8.517 4.306 1.00 95.38 173 LYS A CA 1
ATOM 1317 C C . LYS A 1 173 ? -11.903 7.336 4.559 1.00 95.38 173 LYS A C 1
ATOM 1319 O O . LYS A 1 173 ? -10.918 7.195 3.842 1.00 95.38 173 LYS A O 1
ATOM 1324 N N . ILE A 1 174 ? -12.216 6.490 5.540 1.00 96.19 174 ILE A N 1
ATOM 1325 C CA . ILE A 1 174 ? -11.386 5.338 5.912 1.00 96.19 174 ILE A CA 1
ATOM 1326 C C . ILE A 1 174 ? -11.368 4.331 4.769 1.00 96.19 174 ILE A C 1
ATOM 1328 O O . ILE A 1 174 ? -10.303 3.940 4.295 1.00 96.19 174 ILE A O 1
ATOM 1332 N N . THR A 1 175 ? -12.547 3.957 4.275 1.00 96.00 175 THR A N 1
ATOM 1333 C CA . THR A 1 175 ? -12.654 3.022 3.153 1.00 96.00 175 THR A CA 1
ATOM 1334 C C . THR A 1 175 ? -12.044 3.601 1.885 1.00 96.00 175 THR A C 1
ATOM 1336 O O . THR A 1 175 ? -11.418 2.861 1.133 1.00 96.00 175 THR A O 1
ATOM 1339 N N . ARG A 1 176 ? -12.157 4.919 1.664 1.00 96.56 176 ARG A N 1
ATOM 1340 C CA . ARG A 1 176 ? -11.526 5.587 0.521 1.00 96.56 176 ARG A CA 1
ATOM 1341 C C . ARG A 1 176 ? -10.005 5.511 0.602 1.00 96.56 176 ARG A C 1
ATOM 1343 O O . ARG A 1 176 ? -9.380 5.206 -0.403 1.00 96.56 176 ARG A O 1
ATOM 1350 N N . ILE A 1 177 ? -9.403 5.727 1.771 1.00 97.25 177 ILE A N 1
ATOM 1351 C CA . ILE A 1 177 ? -7.952 5.558 1.967 1.00 97.25 177 ILE A CA 1
ATOM 1352 C C . ILE A 1 177 ? -7.529 4.121 1.629 1.00 97.25 177 ILE A C 1
ATOM 1354 O O . ILE A 1 177 ? -6.566 3.922 0.890 1.00 97.25 177 ILE A O 1
ATOM 1358 N N . LEU A 1 178 ? -8.262 3.115 2.116 1.00 96.62 178 LEU A N 1
ATOM 1359 C CA . LEU A 1 178 ? -7.986 1.710 1.790 1.00 96.62 178 LEU A CA 1
ATOM 1360 C C . LEU A 1 178 ? -8.123 1.440 0.287 1.00 96.62 178 LEU A C 1
ATOM 1362 O O . LEU A 1 178 ? -7.291 0.753 -0.302 1.00 96.62 178 LEU A O 1
ATOM 1366 N N . LEU A 1 179 ? -9.134 2.028 -0.349 1.00 97.25 179 LEU A N 1
ATOM 1367 C CA . LEU A 1 179 ? -9.344 1.931 -1.786 1.00 97.25 179 LEU A CA 1
ATOM 1368 C C . LEU A 1 179 ? -8.194 2.574 -2.575 1.00 97.25 179 LEU A C 1
ATOM 1370 O O . LEU A 1 179 ? -7.723 1.974 -3.538 1.00 97.25 179 LEU A O 1
ATOM 1374 N N . VAL A 1 180 ? -7.698 3.741 -2.146 1.00 98.31 180 VAL A N 1
ATOM 1375 C CA . VAL A 1 180 ? -6.500 4.381 -2.714 1.00 98.31 180 VAL A CA 1
ATOM 1376 C C . VAL A 1 180 ? -5.316 3.424 -2.650 1.00 98.31 180 VAL A C 1
ATOM 1378 O O . VAL A 1 180 ? -4.658 3.217 -3.668 1.00 98.31 180 VAL A O 1
ATOM 1381 N N . VAL A 1 181 ? -5.060 2.807 -1.492 1.00 98.06 181 VAL A N 1
ATOM 1382 C CA . VAL A 1 181 ? -3.955 1.851 -1.320 1.00 98.06 181 VAL A CA 1
ATOM 1383 C C . VAL A 1 181 ? -4.089 0.690 -2.306 1.00 98.06 181 VAL A C 1
ATOM 1385 O O . VAL A 1 181 ? -3.143 0.378 -3.031 1.00 98.06 181 VAL A O 1
ATOM 1388 N N . VAL A 1 182 ? -5.265 0.064 -2.358 1.00 97.81 182 VAL A N 1
ATOM 1389 C CA . VAL A 1 182 ? -5.514 -1.125 -3.180 1.00 97.81 182 VAL A CA 1
ATOM 1390 C C . VAL A 1 182 ? -5.429 -0.804 -4.670 1.00 97.81 182 VAL A C 1
ATOM 1392 O O . VAL A 1 182 ? -4.666 -1.454 -5.383 1.00 97.81 182 VAL A O 1
ATOM 1395 N N . LEU A 1 183 ? -6.159 0.206 -5.152 1.00 98.12 183 LEU A N 1
ATOM 1396 C CA . LEU A 1 183 ? -6.197 0.538 -6.579 1.00 98.12 183 LEU A CA 1
ATOM 1397 C C . LEU A 1 183 ? -4.851 1.058 -7.084 1.00 98.12 183 LEU A C 1
ATOM 1399 O O . LEU A 1 183 ? -4.445 0.714 -8.192 1.00 98.12 183 LEU A O 1
ATOM 1403 N N . THR A 1 184 ? -4.120 1.818 -6.266 1.00 98.06 184 THR A N 1
ATOM 1404 C CA . THR A 1 184 ? -2.761 2.260 -6.609 1.00 98.06 184 THR A CA 1
ATOM 1405 C C . THR A 1 184 ? -1.804 1.075 -6.719 1.00 98.06 184 THR A C 1
ATOM 1407 O O . THR A 1 184 ? -1.009 1.022 -7.654 1.00 98.06 184 THR A O 1
ATOM 1410 N N . ASN A 1 185 ? -1.886 0.103 -5.803 1.00 97.69 185 ASN A N 1
ATOM 1411 C CA . ASN A 1 185 ? -1.047 -1.096 -5.849 1.00 97.69 185 ASN A CA 1
ATOM 1412 C C . ASN A 1 185 ? -1.366 -1.964 -7.067 1.00 97.69 185 ASN A C 1
ATOM 1414 O O . ASN A 1 185 ? -0.446 -2.363 -7.774 1.00 97.69 185 ASN A O 1
ATOM 1418 N N . ILE A 1 186 ? -2.652 -2.189 -7.354 1.00 97.56 186 ILE A N 1
ATOM 1419 C CA . ILE A 1 186 ? -3.096 -2.900 -8.560 1.00 97.56 186 ILE A CA 1
ATOM 1420 C C . ILE A 1 186 ? -2.569 -2.191 -9.812 1.00 97.56 186 ILE A C 1
ATOM 1422 O O . ILE A 1 186 ? -1.985 -2.833 -10.683 1.00 97.56 186 ILE A O 1
ATOM 1426 N N . GLY A 1 187 ? -2.702 -0.864 -9.876 1.00 97.06 187 GLY A N 1
ATOM 1427 C CA . GLY A 1 187 ? -2.147 -0.049 -10.951 1.00 97.06 187 GLY A CA 1
ATOM 1428 C C . GLY A 1 187 ? -0.632 -0.214 -11.100 1.00 97.06 187 GLY A C 1
ATOM 1429 O O . GLY A 1 187 ? -0.147 -0.495 -12.191 1.00 97.06 187 GLY A O 1
ATOM 1430 N N . SER A 1 188 ? 0.126 -0.122 -10.007 1.00 95.81 188 SER A N 1
ATOM 1431 C CA . SER A 1 188 ? 1.585 -0.320 -10.005 1.00 95.81 188 SER A CA 1
ATOM 1432 C C . SER A 1 188 ? 1.983 -1.715 -10.505 1.00 95.81 188 SER A C 1
ATOM 1434 O O . SER A 1 188 ? 2.911 -1.860 -11.305 1.00 95.81 188 SER A O 1
ATOM 1436 N N . SER A 1 189 ? 1.249 -2.752 -10.090 1.00 94.88 189 SER A N 1
ATOM 1437 C CA . SER A 1 189 ? 1.452 -4.122 -10.567 1.00 94.88 189 SER A CA 1
ATOM 1438 C C . SER A 1 189 ? 1.169 -4.251 -12.063 1.00 94.88 189 SER A C 1
ATOM 1440 O O . SER A 1 189 ? 1.996 -4.808 -12.782 1.00 94.88 189 SER A O 1
ATOM 1442 N N . PHE A 1 190 ? 0.066 -3.682 -12.565 1.00 95.94 190 PHE A N 1
ATOM 1443 C CA . PHE A 1 190 ? -0.202 -3.626 -14.008 1.00 95.94 190 PHE A CA 1
ATOM 1444 C C . PHE A 1 190 ? 0.900 -2.883 -14.765 1.00 95.94 190 PHE A C 1
ATOM 1446 O O . PHE A 1 190 ? 1.369 -3.375 -15.788 1.00 95.94 190 PHE A O 1
ATOM 1453 N N . GLY A 1 191 ? 1.373 -1.750 -14.240 1.00 94.94 191 GLY A N 1
ATOM 1454 C CA . GLY A 1 191 ? 2.495 -1.007 -14.812 1.00 94.94 191 GLY A CA 1
ATOM 1455 C C . GLY A 1 191 ? 3.755 -1.861 -14.937 1.00 94.94 191 GLY A C 1
ATOM 1456 O O . GLY A 1 191 ? 4.384 -1.871 -15.991 1.00 94.94 191 GLY A O 1
ATOM 1457 N N . THR A 1 192 ? 4.067 -2.655 -13.913 1.00 93.94 192 THR A N 1
ATOM 1458 C CA . THR A 1 192 ? 5.187 -3.609 -13.935 1.00 93.94 192 THR A CA 1
ATOM 1459 C C . THR A 1 192 ? 4.998 -4.686 -15.008 1.00 93.94 192 THR A C 1
ATOM 1461 O O . THR A 1 192 ? 5.895 -4.905 -15.823 1.00 93.94 192 THR A O 1
ATOM 1464 N N . PHE A 1 193 ? 3.824 -5.323 -15.064 1.00 93.19 193 PHE A N 1
ATOM 1465 C CA . PHE A 1 193 ? 3.535 -6.378 -16.043 1.00 93.19 193 PHE A CA 1
ATOM 1466 C C . PHE A 1 193 ? 3.481 -5.878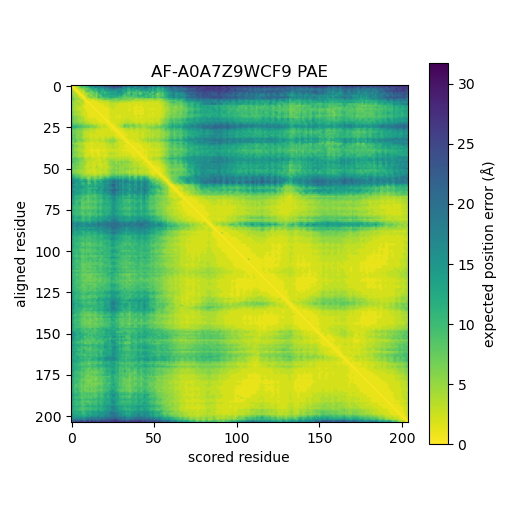 -17.489 1.00 93.19 193 PHE A C 1
ATOM 1468 O O . PHE A 1 193 ? 3.823 -6.631 -18.394 1.00 93.19 193 PHE A O 1
ATOM 1475 N N . VAL A 1 194 ? 3.088 -4.623 -17.720 1.00 94.12 194 VAL A N 1
ATOM 1476 C CA . VAL 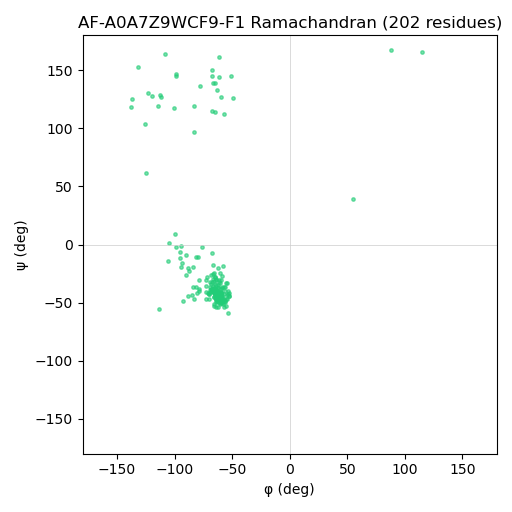A 1 194 ? 3.108 -3.993 -19.050 1.00 94.12 194 VAL A CA 1
ATOM 1477 C C . VAL A 1 194 ? 4.521 -3.546 -19.429 1.00 94.12 194 VAL A C 1
ATOM 1479 O O . VAL A 1 194 ? 4.924 -3.694 -20.583 1.00 94.12 194 VAL A O 1
ATOM 1482 N N . ALA A 1 195 ? 5.303 -3.030 -18.478 1.00 93.50 195 ALA A N 1
ATOM 1483 C CA . ALA A 1 195 ? 6.652 -2.547 -18.747 1.00 93.50 195 ALA A CA 1
ATOM 1484 C C . ALA A 1 195 ? 7.602 -3.668 -19.187 1.00 93.50 195 ALA A C 1
ATOM 1486 O O . ALA A 1 195 ? 8.367 -3.468 -20.125 1.00 93.50 195 ALA A O 1
ATOM 1487 N N . ILE A 1 196 ? 7.549 -4.843 -18.552 1.00 92.50 196 ILE A N 1
ATOM 1488 C CA . ILE A 1 196 ? 8.445 -5.974 -18.858 1.00 92.50 196 ILE A CA 1
ATOM 1489 C C . ILE A 1 196 ? 8.438 -6.358 -20.354 1.00 92.50 196 ILE A C 1
ATOM 1491 O O . ILE A 1 196 ? 9.496 -6.272 -20.980 1.00 92.50 196 ILE A O 1
ATOM 1495 N N . PRO A 1 197 ? 7.302 -6.731 -20.977 1.00 92.25 197 PRO A N 1
ATOM 1496 C CA . PRO A 1 197 ? 7.277 -7.099 -22.392 1.00 92.25 197 PRO A CA 1
ATOM 1497 C C . PRO A 1 197 ? 7.627 -5.919 -23.305 1.00 92.25 197 PRO A C 1
ATOM 1499 O O . PRO A 1 197 ? 8.278 -6.115 -24.329 1.00 92.25 197 PRO A O 1
ATOM 1502 N N . MET A 1 198 ? 7.251 -4.690 -22.934 1.00 90.62 198 MET A N 1
ATOM 1503 C CA . MET A 1 198 ? 7.613 -3.490 -23.697 1.00 90.62 198 MET A CA 1
ATOM 1504 C C . MET A 1 198 ? 9.121 -3.243 -23.701 1.00 90.62 198 MET A C 1
ATOM 1506 O O . MET A 1 198 ? 9.665 -2.847 -24.726 1.00 90.62 198 MET A O 1
ATOM 1510 N N . MET A 1 199 ? 9.802 -3.500 -22.585 1.00 90.88 199 MET A N 1
ATOM 1511 C CA . MET A 1 199 ? 11.255 -3.398 -22.490 1.00 90.88 199 MET A CA 1
ATOM 1512 C C . MET A 1 199 ? 11.959 -4.520 -23.266 1.00 90.88 199 MET A C 1
ATOM 1514 O O . MET A 1 199 ? 12.923 -4.240 -23.971 1.00 90.88 199 MET A O 1
ATOM 1518 N N . ILE A 1 200 ? 11.460 -5.762 -23.195 1.00 89.81 200 ILE A N 1
ATOM 1519 C CA . ILE A 1 200 ? 12.031 -6.911 -23.927 1.00 89.81 200 ILE A CA 1
ATOM 1520 C C . ILE A 1 200 ? 12.011 -6.679 -25.443 1.00 89.81 200 ILE A C 1
ATOM 1522 O O . ILE A 1 200 ? 12.988 -6.997 -26.110 1.00 89.81 200 ILE A O 1
ATOM 1526 N N . ARG A 1 201 ? 10.955 -6.054 -25.982 1.00 88.31 201 ARG A N 1
ATOM 1527 C CA . ARG A 1 201 ? 10.858 -5.706 -27.415 1.00 88.31 201 ARG A CA 1
ATOM 1528 C C . ARG A 1 201 ? 11.978 -4.805 -27.933 1.00 88.31 201 ARG A C 1
ATOM 1530 O O . ARG A 1 201 ? 12.127 -4.694 -29.139 1.00 88.31 201 ARG A O 1
ATOM 1537 N N . TYR A 1 202 ? 12.710 -4.115 -27.060 1.00 83.88 202 TYR A N 1
ATOM 1538 C CA . TYR A 1 202 ? 13.859 -3.307 -27.472 1.00 83.88 202 TYR A CA 1
ATOM 1539 C C . TYR A 1 202 ? 15.184 -4.084 -27.462 1.00 83.88 202 TYR A C 1
ATOM 1541 O O . TYR A 1 202 ? 16.188 -3.547 -27.922 1.00 83.88 202 TYR A O 1
ATOM 1549 N N . LEU A 1 203 ? 15.198 -5.306 -26.919 1.00 77.62 203 LEU A N 1
ATOM 1550 C CA . LEU A 1 203 ? 16.360 -6.200 -26.900 1.00 77.62 203 LEU A CA 1
ATOM 1551 C C . LEU A 1 203 ? 16.365 -7.199 -28.070 1.00 77.62 203 LEU A C 1
ATOM 1553 O O . LEU A 1 203 ? 17.414 -7.766 -28.363 1.00 77.62 203 LEU A O 1
ATOM 1557 N N . THR A 1 204 ? 15.206 -7.428 -28.693 1.00 70.00 204 THR A N 1
ATOM 1558 C CA . THR A 1 204 ? 15.000 -8.267 -29.888 1.00 70.00 204 THR A CA 1
ATOM 1559 C C . THR A 1 204 ? 14.873 -7.408 -31.132 1.00 70.00 204 THR A C 1
ATOM 1561 O O . THR A 1 204 ? 15.504 -7.748 -32.151 1.00 70.00 204 THR A O 1
#

Radius of gyration: 23.85 Å; Cα contacts (8 Å, |Δi|>4): 252; chains: 1; bounding box: 48×38×76 Å

Solvent-accessible surface area (backbone atoms only — not comparable to full-atom values): 10686 Å² total; per-residue (Å²): 112,71,66,61,47,43,64,68,45,53,49,50,18,40,51,53,14,46,56,59,64,69,46,85,73,98,74,84,87,84,89,74,61,79,89,44,49,68,48,21,67,71,30,45,86,49,94,69,67,58,68,70,74,68,55,75,78,82,80,56,66,64,63,66,49,57,58,47,47,61,33,49,52,53,52,49,50,43,51,46,27,35,74,75,64,31,64,71,43,19,51,51,34,52,50,43,40,40,50,31,8,23,51,31,7,24,51,18,16,53,75,34,67,49,52,72,70,22,23,51,42,14,27,70,35,13,53,59,23,71,55,31,84,88,44,55,22,8,58,58,16,24,52,45,34,42,72,77,54,62,69,53,73,64,44,62,73,47,37,78,63,28,74,78,36,81,68,24,33,66,67,35,48,58,45,20,34,54,39,22,23,51,33,12,38,54,16,26,50,49,9,51,65,54,21,53,62,62,38,51,65,70,76,109

Mean predicted aligned error: 7.5 Å

Foldseek 3Di:
DVVCCCLPQLLVLLVVLVCQLPPDDPDGDDDDDPSSVVSSVVNNPPDGDVCVSPDDPDDDVVVVVVLQPLLVVLVVLLVCLCPPVHPVLSVVLLVLLLVQLLVLLLVQLVVLVADPVLSVQLSVCLSVVLSPSVDASLVSSLVVRCVVPPADPVLVVCVVVLVVDPVSLSVRSVSSSVSSSVSSRVSSVRSSVVSVVVSVVSVD

pLDDT: mean 91.33, std 8.23, range [50.47, 98.56]

Sequence (204 aa):
LPEIKQVLIDERDQYLAYKISTAPGKRVVAIVGAGHLPGIQKWITKPVDMEKLEELGPKGRVAGLLKWAIPGVIIALIISGFFIAGPSVG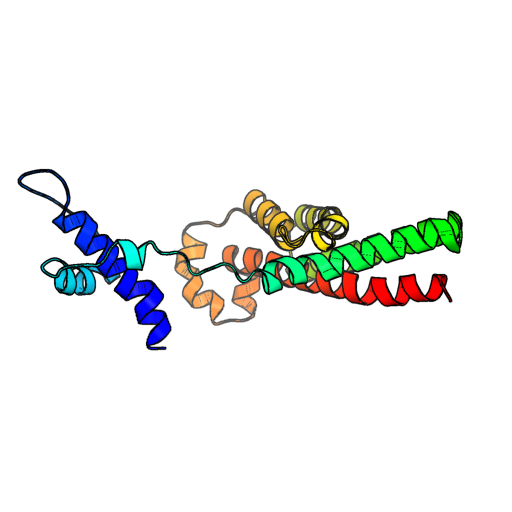GKMLKWWVLANVLFSGLGAVAALAHPLTVLSAMAASPFTSLNPMVAAGWVAGLVEVLLRRPKVKDFEDLTQDITKLRGFWRNKITRILLVVVLTNIGSSFGTFVAIPMMIRYLT